Protein AF-A0A1S8WMD1-F1 (afdb_monomer)

Structure (mmCIF, N/CA/C/O backbone):
data_AF-A0A1S8WMD1-F1
#
_entry.id   AF-A0A1S8WMD1-F1
#
loop_
_atom_site.group_PDB
_atom_site.id
_atom_site.type_symbol
_atom_site.label_atom_id
_atom_site.label_alt_id
_atom_site.label_comp_id
_atom_site.label_asym_id
_atom_site.label_entity_id
_atom_site.label_seq_id
_atom_site.pdbx_PDB_ins_code
_atom_site.Cartn_x
_atom_site.Cartn_y
_atom_site.Cartn_z
_atom_site.occupancy
_atom_site.B_iso_or_equiv
_atom_site.auth_seq_id
_atom_site.auth_comp_id
_atom_site.auth_asym_id
_atom_site.auth_atom_id
_atom_site.pdbx_PDB_model_num
ATOM 1 N N . MET A 1 1 ? -0.285 1.158 1.803 1.00 90.12 1 MET A N 1
ATOM 2 C CA . MET A 1 1 ? -1.428 0.876 0.906 1.00 90.12 1 MET A CA 1
ATOM 3 C C . MET A 1 1 ? -1.934 2.158 0.279 1.00 90.12 1 MET A C 1
ATOM 5 O O . MET A 1 1 ? -1.818 2.259 -0.925 1.00 90.12 1 MET A O 1
ATOM 9 N N . GLU A 1 2 ? -2.412 3.124 1.069 1.00 91.50 2 GLU A N 1
ATOM 10 C CA . GLU A 1 2 ? -2.878 4.431 0.571 1.00 91.50 2 GLU A CA 1
ATOM 11 C C . GLU A 1 2 ? -1.883 5.091 -0.386 1.00 91.50 2 GLU A C 1
ATOM 13 O O . GLU A 1 2 ? -2.229 5.336 -1.532 1.00 91.50 2 GLU A O 1
ATOM 18 N N . LEU A 1 3 ? -0.620 5.226 0.029 1.00 88.50 3 LEU A N 1
ATOM 19 C CA . LEU A 1 3 ? 0.450 5.760 -0.825 1.00 88.50 3 LEU A CA 1
ATOM 20 C C . LEU A 1 3 ? 0.627 4.996 -2.146 1.00 88.50 3 LEU A C 1
ATOM 22 O O . LEU A 1 3 ? 0.936 5.592 -3.163 1.00 88.50 3 LEU A O 1
ATOM 26 N N . ALA A 1 4 ? 0.420 3.679 -2.145 1.00 88.88 4 ALA A N 1
ATOM 27 C CA . ALA A 1 4 ? 0.611 2.860 -3.340 1.00 88.88 4 ALA A CA 1
ATOM 28 C C . ALA A 1 4 ? -0.549 2.973 -4.340 1.00 88.88 4 ALA A C 1
ATOM 30 O O . ALA A 1 4 ? -0.373 2.631 -5.501 1.00 88.88 4 ALA A O 1
ATOM 31 N N . ILE A 1 5 ? -1.732 3.404 -3.891 1.00 90.81 5 ILE A N 1
ATOM 32 C CA . ILE A 1 5 ? -2.915 3.577 -4.748 1.00 90.81 5 ILE A CA 1
ATOM 33 C C . ILE A 1 5 ? -3.303 5.052 -4.932 1.00 90.81 5 ILE A C 1
ATOM 35 O O . ILE A 1 5 ? -4.229 5.343 -5.682 1.00 90.81 5 ILE A O 1
ATOM 39 N N . GLY A 1 6 ? -2.632 5.967 -4.225 1.00 87.69 6 GLY A N 1
ATOM 40 C CA . GLY A 1 6 ? -2.903 7.406 -4.218 1.00 87.69 6 GLY A CA 1
ATOM 41 C C . GLY A 1 6 ? -4.243 7.810 -3.594 1.00 87.69 6 GLY A C 1
ATOM 42 O O . GLY A 1 6 ? -4.705 8.922 -3.811 1.00 87.69 6 GLY A O 1
ATOM 43 N N . ARG A 1 7 ? -4.894 6.917 -2.837 1.00 87.88 7 ARG A N 1
ATOM 44 C CA . ARG A 1 7 ? -6.240 7.130 -2.282 1.00 87.88 7 ARG A CA 1
ATOM 45 C C . ARG A 1 7 ? -6.427 6.385 -0.964 1.00 87.88 7 ARG A C 1
ATOM 47 O O . ARG A 1 7 ? -5.977 5.246 -0.816 1.00 87.88 7 ARG A O 1
ATOM 54 N N . TYR A 1 8 ? -7.146 6.986 -0.017 1.00 90.50 8 TYR A N 1
ATOM 55 C CA . TYR A 1 8 ? -7.530 6.306 1.221 1.00 90.50 8 TYR A CA 1
ATOM 56 C C . TYR A 1 8 ? -8.408 5.066 0.914 1.00 90.50 8 TYR A C 1
ATOM 58 O O . TYR A 1 8 ? -9.422 5.193 0.224 1.00 90.50 8 TYR A O 1
ATOM 66 N N . PRO A 1 9 ? -8.051 3.853 1.390 1.00 91.31 9 PRO A N 1
ATOM 67 C CA . PRO A 1 9 ? -8.639 2.594 0.914 1.00 91.31 9 PRO A CA 1
ATOM 68 C C . PRO A 1 9 ? -9.989 2.225 1.556 1.00 91.31 9 PRO A C 1
ATOM 70 O O . PRO A 1 9 ? -10.457 1.097 1.370 1.00 91.31 9 PRO A O 1
ATOM 73 N N . ILE A 1 10 ? -10.584 3.117 2.359 1.00 91.50 10 ILE A N 1
ATOM 74 C CA . ILE A 1 10 ? -11.886 2.905 3.004 1.00 91.50 10 ILE A CA 1
ATOM 75 C C . ILE A 1 10 ? -12.826 4.063 2.628 1.00 91.50 10 ILE A C 1
ATOM 77 O O . ILE A 1 10 ? -12.494 5.214 2.897 1.00 91.50 10 ILE A O 1
ATOM 81 N N . PRO A 1 11 ? -14.014 3.794 2.059 1.00 87.62 11 PRO A N 1
ATOM 82 C CA . PRO A 1 11 ? -14.555 2.477 1.713 1.00 87.62 11 PRO A CA 1
ATOM 83 C C . PRO A 1 11 ? -13.714 1.743 0.658 1.00 87.62 11 PRO A C 1
ATOM 85 O O . PRO A 1 11 ? -12.908 2.350 -0.040 1.00 87.62 11 PRO A O 1
ATOM 88 N N . THR A 1 12 ? -13.887 0.422 0.573 1.00 86.69 12 THR A N 1
ATOM 89 C CA . THR A 1 12 ? -13.154 -0.424 -0.379 1.00 86.69 12 THR A CA 1
ATOM 90 C C . THR A 1 12 ? -13.309 0.101 -1.804 1.00 86.69 12 THR A C 1
ATOM 92 O O . THR A 1 12 ? -14.434 0.320 -2.250 1.00 86.69 12 THR A O 1
ATOM 95 N N . VAL A 1 13 ? -12.187 0.258 -2.501 1.00 88.69 13 VAL A N 1
ATOM 96 C CA . VAL A 1 13 ? -12.127 0.699 -3.901 1.00 88.69 13 VAL A CA 1
ATOM 97 C C . VAL A 1 13 ? -12.744 -0.359 -4.823 1.00 88.69 13 VAL A C 1
ATOM 99 O O . VAL A 1 13 ? -12.522 -1.557 -4.619 1.00 88.69 13 VAL A O 1
ATOM 102 N N . ASP A 1 14 ? -13.510 0.072 -5.830 1.00 88.19 14 ASP A N 1
ATOM 103 C CA . ASP A 1 14 ? -14.106 -0.823 -6.825 1.00 88.19 14 ASP A CA 1
ATOM 104 C C . ASP A 1 14 ? -13.021 -1.392 -7.758 1.00 88.19 14 ASP A C 1
ATOM 106 O O . ASP A 1 14 ? -12.070 -0.713 -8.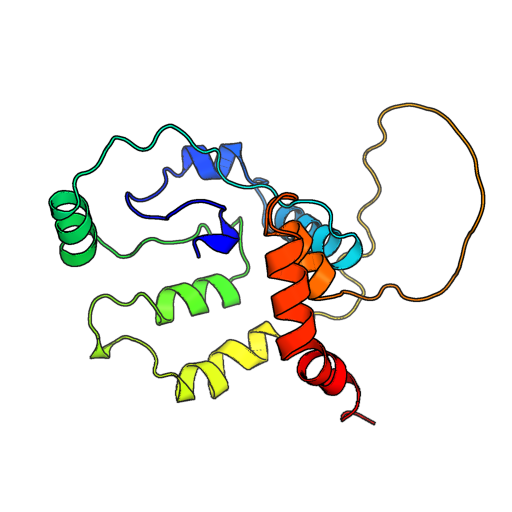146 1.00 88.19 14 ASP A O 1
ATOM 110 N N . ALA A 1 15 ? -13.178 -2.650 -8.166 1.00 88.94 15 ALA A N 1
ATOM 111 C CA . ALA A 1 15 ? -12.326 -3.272 -9.170 1.00 88.94 15 ALA A CA 1
ATOM 112 C C . ALA A 1 15 ? -12.312 -2.479 -10.489 1.00 88.94 15 ALA A C 1
ATOM 114 O O . ALA A 1 15 ? -11.285 -2.452 -11.163 1.00 88.94 15 ALA A O 1
ATOM 115 N N . VAL A 1 16 ? -13.423 -1.820 -10.842 1.00 90.62 16 VAL A N 1
ATOM 116 C CA . VAL A 1 16 ? -13.516 -0.978 -12.047 1.00 90.62 16 VAL A CA 1
ATOM 117 C C . VAL A 1 16 ? -12.529 0.190 -12.004 1.00 90.62 16 VAL A C 1
ATOM 119 O O . VAL A 1 16 ? -11.927 0.505 -13.031 1.00 90.62 16 VAL A O 1
ATOM 122 N N . ASP A 1 17 ? -12.327 0.799 -10.834 1.00 90.94 17 ASP A N 1
ATOM 123 C CA . ASP A 1 17 ? -11.404 1.926 -10.687 1.00 90.94 17 ASP A CA 1
ATOM 124 C C . ASP A 1 17 ? -9.954 1.461 -10.869 1.00 90.94 17 ASP A C 1
ATOM 126 O O . ASP A 1 17 ? -9.191 2.087 -11.601 1.00 90.94 17 ASP A O 1
ATOM 130 N N . PHE A 1 18 ? -9.594 0.293 -10.322 1.00 92.25 18 PHE A N 1
ATOM 131 C CA . PHE A 1 18 ? -8.273 -0.294 -10.567 1.00 92.25 18 PHE A CA 1
ATOM 132 C C . PHE A 1 18 ? -8.026 -0.597 -12.049 1.00 92.25 18 PHE A C 1
ATOM 134 O O . PHE A 1 18 ? -6.950 -0.297 -12.552 1.00 92.25 18 PHE A O 1
ATOM 141 N N . VAL A 1 19 ? -9.019 -1.143 -12.760 1.00 92.44 19 VAL A N 1
ATOM 142 C CA . VAL A 1 19 ? -8.902 -1.449 -14.198 1.00 92.44 19 VAL A CA 1
ATOM 143 C C . VAL A 1 19 ? -8.776 -0.180 -15.046 1.00 92.44 19 VAL A C 1
ATOM 145 O O . VAL A 1 19 ? -8.154 -0.212 -16.104 1.00 92.44 19 VAL A O 1
ATOM 148 N N . ARG A 1 20 ? -9.379 0.936 -14.618 1.00 91.75 20 ARG A N 1
ATOM 149 C CA . ARG A 1 20 ? -9.278 2.219 -15.326 1.00 91.75 20 ARG A CA 1
ATOM 150 C C . ARG A 1 20 ? -7.929 2.901 -15.099 1.00 91.75 20 ARG A C 1
ATOM 152 O O . ARG A 1 20 ? -7.439 3.556 -16.014 1.00 91.75 20 ARG A O 1
ATOM 159 N N . THR A 1 21 ? -7.377 2.778 -13.896 1.00 91.25 21 THR A N 1
ATOM 160 C CA . THR A 1 21 ? -6.158 3.486 -13.494 1.00 91.25 21 THR A CA 1
ATOM 161 C C . THR A 1 21 ? -4.887 2.717 -13.826 1.00 91.25 21 THR A C 1
ATOM 163 O O . THR A 1 21 ? -3.949 3.328 -14.316 1.00 91.25 21 THR A O 1
ATOM 166 N N . PHE A 1 22 ? -4.839 1.411 -13.562 1.00 92.88 22 PHE A N 1
ATOM 167 C CA . PHE A 1 22 ? -3.623 0.606 -13.689 1.00 92.88 22 PHE A CA 1
ATOM 168 C C . PHE A 1 22 ? -3.617 -0.213 -14.979 1.00 92.88 22 PHE A C 1
ATOM 170 O O . PHE A 1 22 ? -4.664 -0.540 -15.543 1.00 92.88 22 PHE A O 1
ATOM 177 N N . ALA A 1 23 ? -2.425 -0.615 -15.421 1.00 93.38 23 ALA A N 1
ATOM 178 C CA . ALA A 1 23 ? -2.295 -1.540 -16.538 1.00 93.38 23 ALA A CA 1
ATOM 179 C C . ALA A 1 23 ? -2.933 -2.907 -16.194 1.00 93.38 23 ALA A C 1
ATOM 181 O O . ALA A 1 23 ? -2.941 -3.309 -15.026 1.00 93.38 23 ALA A O 1
ATOM 182 N N . PRO A 1 24 ? -3.450 -3.656 -17.187 1.00 91.75 24 PRO A N 1
ATOM 183 C CA . PRO A 1 24 ? -4.137 -4.929 -16.952 1.00 91.75 24 PRO A CA 1
ATOM 184 C C . PRO A 1 24 ? -3.197 -6.074 -16.538 1.00 91.75 24 PRO A C 1
ATOM 186 O O . PRO A 1 24 ? -3.669 -7.153 -16.178 1.00 91.75 24 PRO A O 1
ATOM 189 N N . ASP A 1 25 ? -1.882 -5.869 -16.608 1.00 94.38 25 ASP A N 1
ATOM 190 C CA . ASP A 1 25 ? -0.863 -6.865 -16.309 1.00 94.38 25 ASP A CA 1
ATOM 191 C C . ASP A 1 25 ? 0.204 -6.328 -15.344 1.00 94.38 25 ASP A C 1
ATOM 193 O O . ASP A 1 25 ? 0.496 -5.132 -15.289 1.00 94.38 25 ASP A O 1
ATOM 197 N N . LEU A 1 26 ? 0.791 -7.246 -14.574 1.00 92.31 26 LEU A N 1
ATOM 198 C CA . LEU A 1 26 ? 1.760 -6.912 -13.533 1.00 92.31 26 LEU A CA 1
ATOM 199 C C . LEU A 1 26 ? 3.053 -6.321 -14.099 1.00 92.31 26 LEU A C 1
ATOM 201 O O . LEU A 1 26 ? 3.612 -5.416 -13.490 1.00 92.31 26 LEU A O 1
ATOM 205 N N . GLU A 1 27 ? 3.511 -6.810 -15.250 1.00 92.94 27 GLU A N 1
ATOM 206 C CA . GLU A 1 27 ? 4.790 -6.413 -15.843 1.00 92.94 27 GLU A CA 1
ATOM 207 C C . GLU A 1 27 ? 4.779 -4.926 -16.208 1.00 92.94 27 GLU A C 1
ATOM 209 O O . GLU A 1 27 ? 5.656 -4.171 -15.788 1.00 92.94 27 GLU A O 1
ATOM 214 N N . SER A 1 28 ? 3.730 -4.483 -16.902 1.00 92.88 28 SER A N 1
ATOM 215 C CA . SER A 1 28 ? 3.526 -3.080 -17.263 1.00 92.88 28 SER A CA 1
ATOM 216 C C . SER A 1 28 ? 3.494 -2.168 -16.032 1.00 92.88 28 SER A C 1
ATOM 218 O O . SER A 1 28 ? 4.154 -1.130 -16.020 1.00 92.88 28 SER A O 1
ATOM 220 N N . ASN A 1 29 ? 2.790 -2.569 -14.966 1.00 92.56 29 ASN A N 1
ATOM 221 C CA . ASN A 1 29 ? 2.749 -1.792 -13.724 1.00 92.56 29 ASN A CA 1
ATOM 222 C C . ASN A 1 29 ? 4.135 -1.723 -13.051 1.00 92.56 29 ASN A C 1
ATOM 224 O O . ASN A 1 29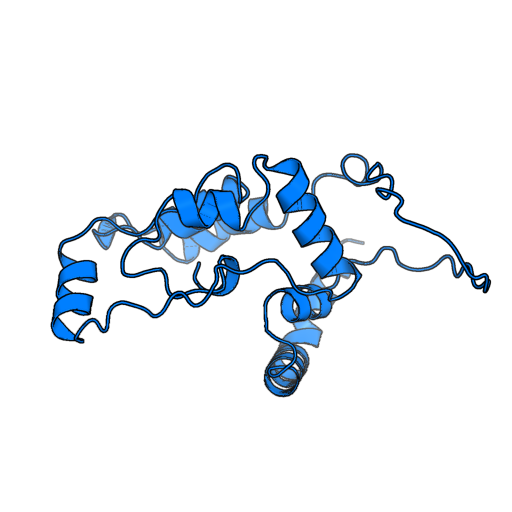 ? 4.546 -0.656 -12.597 1.00 92.56 29 ASN A O 1
ATOM 228 N N . MET A 1 30 ? 4.900 -2.822 -13.022 1.00 90.69 30 MET A N 1
ATOM 229 C CA . MET A 1 30 ? 6.251 -2.828 -12.437 1.00 90.69 30 MET A CA 1
ATOM 230 C C . MET A 1 30 ? 7.242 -1.966 -13.233 1.00 90.69 30 MET A C 1
ATOM 232 O O . MET A 1 30 ? 8.095 -1.308 -12.633 1.00 90.69 30 MET A O 1
ATOM 236 N N . ILE A 1 31 ? 7.102 -1.898 -14.562 1.00 91.25 31 ILE A N 1
ATOM 237 C CA . ILE A 1 31 ? 7.899 -1.000 -15.412 1.00 91.25 31 ILE A CA 1
ATOM 238 C C . ILE A 1 31 ? 7.672 0.468 -15.031 1.00 91.25 31 ILE A C 1
ATOM 240 O O . ILE A 1 31 ? 8.635 1.235 -14.989 1.00 91.25 31 ILE A O 1
ATOM 244 N N . GLU A 1 32 ? 6.436 0.867 -14.723 1.00 90.38 32 GLU A N 1
ATOM 245 C CA . GLU A 1 32 ? 6.136 2.236 -14.282 1.00 90.38 32 GLU A CA 1
ATOM 246 C C . GLU A 1 32 ? 6.769 2.542 -12.916 1.00 90.38 32 GLU A C 1
ATOM 248 O O . GLU A 1 32 ? 7.425 3.573 -12.766 1.00 90.38 32 GLU A O 1
ATOM 253 N N . HIS A 1 33 ? 6.705 1.616 -11.951 1.00 89.38 33 HIS A N 1
ATOM 254 C CA . HIS A 1 33 ? 7.424 1.754 -10.674 1.00 89.38 33 HIS A CA 1
ATOM 255 C C . HIS A 1 33 ? 8.938 1.904 -10.869 1.00 89.38 33 HIS A C 1
ATOM 257 O O . HIS A 1 33 ? 9.576 2.741 -10.224 1.00 89.38 33 HIS A O 1
ATOM 263 N N . TRP A 1 34 ? 9.521 1.136 -11.791 1.00 88.50 34 TRP A N 1
ATOM 264 C CA . TRP A 1 34 ? 10.938 1.249 -12.122 1.00 88.50 34 TRP A CA 1
ATOM 265 C C . TRP A 1 34 ? 11.275 2.581 -12.796 1.00 88.50 34 TRP A C 1
ATOM 267 O O . TRP A 1 34 ? 12.300 3.193 -12.483 1.00 88.50 34 TRP A O 1
ATOM 277 N N . ARG A 1 35 ? 10.405 3.069 -13.689 1.00 89.56 35 ARG A N 1
ATOM 278 C CA . ARG A 1 35 ? 10.548 4.387 -14.314 1.00 89.56 35 ARG A CA 1
ATOM 279 C C . ARG A 1 35 ? 10.512 5.486 -13.260 1.00 89.56 35 ARG A C 1
ATOM 281 O O . ARG A 1 35 ? 11.421 6.313 -13.254 1.00 89.56 35 ARG A O 1
ATOM 288 N N . ALA A 1 36 ? 9.543 5.465 -12.349 1.00 89.50 36 ALA A N 1
ATOM 289 C CA . ALA A 1 36 ? 9.441 6.427 -11.255 1.00 89.50 36 ALA A CA 1
ATOM 290 C C . ALA A 1 36 ? 10.706 6.431 -10.387 1.00 89.50 36 ALA A C 1
ATOM 292 O O . ALA A 1 36 ? 11.283 7.481 -10.123 1.00 89.50 36 ALA A O 1
ATOM 293 N N . ALA A 1 37 ? 11.230 5.255 -10.036 1.00 88.69 37 ALA A N 1
ATOM 294 C CA . ALA A 1 37 ? 12.452 5.157 -9.240 1.00 88.69 37 ALA A CA 1
ATOM 295 C C . ALA A 1 37 ? 13.718 5.654 -9.966 1.00 88.69 37 ALA A C 1
ATOM 297 O O . ALA A 1 37 ? 14.697 6.041 -9.328 1.00 88.69 37 ALA A O 1
ATOM 298 N N . LYS A 1 38 ? 13.715 5.659 -11.302 1.00 88.06 38 LYS A N 1
ATOM 299 C CA . LYS A 1 38 ? 14.818 6.180 -12.121 1.00 88.06 38 LYS A CA 1
ATOM 300 C C . LYS A 1 38 ? 14.707 7.662 -12.440 1.00 88.06 38 LYS A C 1
ATOM 302 O O . LYS A 1 38 ? 15.724 8.335 -12.542 1.00 88.06 38 LYS A O 1
ATOM 307 N N . THR A 1 39 ? 13.493 8.149 -12.657 1.00 87.81 39 THR A N 1
ATOM 308 C CA . THR A 1 39 ? 13.246 9.465 -13.269 1.00 87.81 39 THR A CA 1
ATOM 309 C C . THR A 1 39 ? 12.584 10.450 -12.317 1.00 87.81 39 THR A C 1
ATOM 311 O O . THR A 1 39 ? 12.748 11.652 -12.481 1.00 87.81 39 THR A O 1
ATOM 314 N N . GLY A 1 40 ? 11.873 9.962 -11.301 1.00 87.06 40 GLY A N 1
ATOM 315 C CA . GLY A 1 40 ? 11.010 10.782 -10.460 1.00 87.06 40 GLY A CA 1
ATOM 316 C C . GLY A 1 40 ? 9.670 11.138 -11.098 1.00 87.06 40 GLY A C 1
ATOM 317 O O . GLY A 1 40 ? 8.944 11.946 -10.527 1.00 87.06 40 GLY A O 1
ATOM 318 N N . GLU A 1 41 ? 9.344 10.565 -12.262 1.00 88.06 41 GLU A N 1
ATOM 319 C CA . GLU A 1 41 ? 8.046 10.758 -12.913 1.00 88.06 41 GLU A CA 1
ATOM 320 C C . GLU A 1 41 ? 6.898 10.234 -12.029 1.00 88.06 41 GLU A C 1
ATOM 322 O O . GLU A 1 41 ? 7.051 9.185 -11.388 1.00 88.06 41 GLU A O 1
ATOM 327 N N . PRO A 1 42 ? 5.753 10.942 -11.994 1.00 87.56 42 PRO A N 1
ATOM 328 C CA . PRO A 1 42 ? 4.612 10.581 -11.168 1.00 87.56 42 PRO A CA 1
ATOM 329 C C . PRO A 1 42 ? 4.028 9.228 -11.578 1.00 87.56 42 PRO A C 1
ATOM 331 O O . PRO A 1 42 ? 3.830 8.936 -12.758 1.00 87.56 42 PRO A O 1
ATOM 334 N N . LEU A 1 43 ? 3.711 8.411 -10.578 1.00 88.88 43 LEU A N 1
ATOM 335 C CA . LEU A 1 43 ? 2.984 7.165 -10.745 1.00 88.88 43 LEU A CA 1
ATOM 336 C C . LEU A 1 43 ? 1.494 7.434 -10.903 1.00 88.88 43 LEU A C 1
ATOM 338 O O . LEU A 1 43 ? 0.943 8.410 -10.391 1.00 88.88 43 LEU A O 1
ATOM 342 N N . GLN A 1 44 ? 0.830 6.518 -11.603 1.00 86.00 44 GLN A N 1
ATOM 343 C CA . GLN A 1 44 ? -0.619 6.539 -11.699 1.00 86.00 44 GLN A CA 1
ATOM 344 C C . GLN A 1 44 ? -1.236 6.329 -10.313 1.00 86.00 44 GLN A C 1
ATOM 346 O O . GLN A 1 44 ? -0.862 5.420 -9.571 1.00 86.00 44 GLN A O 1
ATOM 351 N N . ALA A 1 45 ? -2.205 7.176 -9.992 1.00 87.56 45 ALA A N 1
ATOM 352 C CA . ALA A 1 45 ? -2.984 7.139 -8.767 1.00 87.56 45 ALA A CA 1
ATOM 353 C C . ALA A 1 45 ? -4.465 6.998 -9.119 1.00 87.56 45 ALA A C 1
ATOM 355 O O . ALA A 1 45 ? -4.903 7.417 -10.193 1.00 87.56 45 ALA A O 1
ATOM 356 N N . LEU A 1 46 ? -5.240 6.393 -8.220 1.00 87.94 46 LEU A N 1
ATOM 357 C CA . LEU A 1 46 ? -6.692 6.384 -8.355 1.00 87.94 46 LEU A CA 1
ATOM 358 C C . LEU A 1 46 ? -7.198 7.822 -8.299 1.00 87.94 46 LEU A C 1
ATOM 360 O O . LEU A 1 46 ? -6.804 8.578 -7.412 1.00 87.94 46 LEU A O 1
ATOM 364 N N . ASP A 1 47 ? -8.110 8.168 -9.205 1.00 81.31 47 ASP A N 1
ATOM 365 C CA . ASP A 1 47 ? -8.735 9.483 -9.186 1.00 81.31 47 ASP A CA 1
ATOM 366 C C . ASP A 1 47 ? -9.384 9.742 -7.820 1.00 81.31 47 ASP A C 1
ATOM 368 O O . ASP A 1 47 ? -9.984 8.854 -7.192 1.00 81.31 47 ASP A O 1
ATOM 372 N N . GLU A 1 48 ? -9.346 11.000 -7.390 1.00 67.94 48 GLU A N 1
ATOM 373 C CA . GLU A 1 48 ? -10.189 11.505 -6.314 1.00 67.94 48 GLU A CA 1
ATOM 374 C C . GLU A 1 48 ? -11.646 11.578 -6.804 1.00 67.94 48 GLU A C 1
ATOM 376 O O . GLU A 1 48 ? -12.254 12.643 -6.889 1.00 67.94 48 GLU A O 1
ATOM 381 N N . THR A 1 49 ? -12.257 10.440 -7.159 1.00 64.25 49 THR A N 1
ATOM 382 C CA . THR A 1 49 ? -13.718 10.377 -7.256 1.00 64.25 49 THR A CA 1
ATOM 383 C C . THR A 1 49 ? -14.263 10.877 -5.927 1.00 64.25 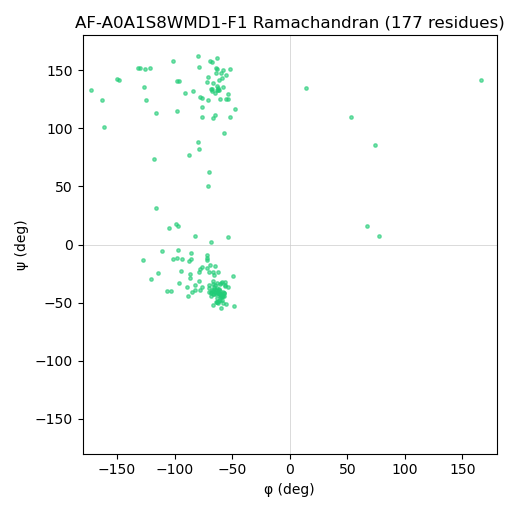49 THR A C 1
ATOM 385 O O . THR A 1 49 ? -13.841 10.330 -4.895 1.00 64.25 49 THR A O 1
ATOM 388 N N . PRO A 1 50 ? -15.151 11.894 -5.932 1.00 56.41 50 PRO A N 1
ATOM 389 C CA . PRO A 1 50 ? -15.611 12.546 -4.720 1.00 56.41 50 PRO A CA 1
ATOM 390 C C . PRO A 1 50 ? -16.100 11.455 -3.791 1.00 56.41 50 PRO A C 1
ATOM 392 O O . PRO A 1 50 ? -17.062 10.743 -4.093 1.00 56.41 50 PRO A O 1
ATOM 395 N N . CYS A 1 51 ? -15.334 11.247 -2.721 1.00 56.94 51 CYS A N 1
ATOM 396 C CA . CYS A 1 51 ? -15.630 10.213 -1.756 1.00 56.94 51 CYS A CA 1
ATOM 397 C C . CYS A 1 51 ? -17.062 10.492 -1.309 1.00 56.94 51 CYS A C 1
ATOM 399 O O . CYS A 1 51 ? -17.364 11.629 -0.935 1.00 56.94 51 CYS A O 1
A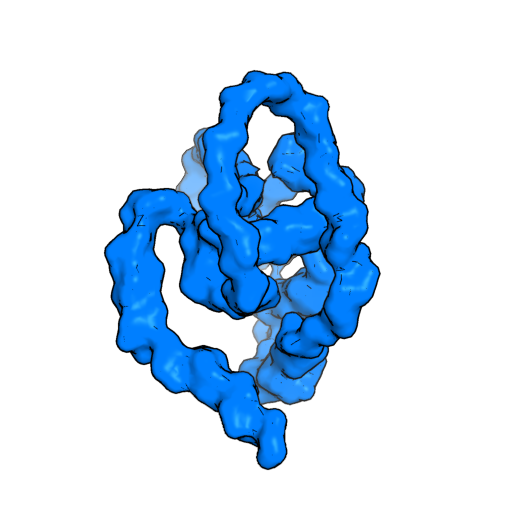TOM 401 N N . GLN A 1 52 ? -17.963 9.509 -1.418 1.00 61.75 52 GLN A N 1
ATOM 402 C CA . GLN A 1 52 ? -19.264 9.631 -0.767 1.00 61.75 52 GLN A CA 1
ATOM 403 C C . GLN A 1 52 ? -18.969 10.083 0.658 1.00 61.75 52 GLN A C 1
ATOM 405 O O . GLN A 1 52 ? -18.223 9.393 1.351 1.00 61.75 52 GLN A O 1
ATOM 410 N N . HIS A 1 53 ? -19.436 11.279 1.028 1.00 72.44 53 HIS A N 1
ATOM 411 C CA . HIS A 1 53 ? -19.120 11.892 2.312 1.00 72.44 53 HIS A CA 1
ATOM 412 C C . HIS A 1 53 ? -19.564 10.933 3.417 1.00 72.44 53 HIS A C 1
ATOM 414 O O . HIS A 1 53 ? -20.740 10.874 3.763 1.00 72.44 53 HIS A O 1
ATOM 420 N N . MET A 1 54 ? -18.619 10.138 3.910 1.00 85.50 54 MET A N 1
ATOM 421 C CA . MET A 1 54 ? -18.832 9.143 4.942 1.00 85.50 54 MET A CA 1
ATOM 422 C C . MET A 1 54 ? -18.567 9.821 6.276 1.00 85.50 54 MET A C 1
ATOM 424 O O . MET A 1 54 ? -17.547 10.487 6.464 1.00 85.50 54 MET A O 1
ATOM 428 N N . SER A 1 55 ? -19.493 9.673 7.211 1.00 92.31 55 SER A N 1
ATOM 429 C CA . SER A 1 55 ? -19.284 10.139 8.574 1.00 92.31 55 SER A CA 1
ATOM 430 C C . SER A 1 55 ? -18.193 9.318 9.274 1.00 92.31 55 SER A C 1
ATOM 432 O O . SER A 1 55 ? -17.942 8.158 8.950 1.00 92.31 55 SER A O 1
ATOM 434 N N . VAL A 1 56 ? -17.570 9.893 10.305 1.00 93.06 56 VAL A N 1
ATOM 435 C CA . VAL A 1 56 ? -16.567 9.191 11.131 1.00 93.06 56 VAL A CA 1
ATOM 436 C C . VAL A 1 56 ? -17.116 7.893 11.742 1.00 93.06 56 VAL A C 1
ATOM 438 O O . VAL A 1 56 ? -16.393 6.905 11.838 1.00 93.06 56 VAL A O 1
ATOM 441 N N . PHE A 1 57 ? -18.396 7.860 12.123 1.00 95.25 57 PHE A N 1
ATOM 442 C CA . PHE A 1 57 ? -19.008 6.651 12.679 1.00 95.25 57 PHE A CA 1
ATOM 443 C C . PHE A 1 57 ? -19.182 5.555 11.628 1.00 95.25 57 PHE A C 1
ATOM 445 O O . PHE A 1 57 ? -18.897 4.396 11.914 1.00 95.25 57 PHE A O 1
ATOM 452 N N . GLU A 1 58 ? -19.588 5.908 10.407 1.00 93.44 58 GLU A N 1
ATOM 453 C CA . GLU A 1 58 ? -19.654 4.957 9.292 1.00 93.44 58 GLU A CA 1
ATOM 454 C C . GLU A 1 58 ? -18.264 4.437 8.911 1.00 93.44 58 GLU A C 1
ATOM 456 O O . GLU A 1 58 ? -18.121 3.259 8.583 1.00 93.44 58 GLU A O 1
ATOM 461 N N . LEU A 1 59 ? -17.229 5.279 9.013 1.00 92.81 59 LEU A N 1
ATOM 462 C CA . LEU A 1 59 ? -15.842 4.864 8.818 1.00 92.81 59 LEU A CA 1
ATOM 463 C C . LEU A 1 59 ? -15.415 3.834 9.869 1.00 92.81 59 LEU A C 1
ATOM 465 O O . LEU A 1 59 ? -14.893 2.775 9.518 1.00 92.81 59 LEU A O 1
ATOM 469 N N . PHE A 1 60 ? -15.661 4.105 11.152 1.00 95.00 60 PHE A N 1
ATOM 470 C CA . PHE A 1 60 ? -15.349 3.151 12.216 1.00 95.00 60 PHE A CA 1
ATOM 471 C C . PHE A 1 60 ? -16.139 1.853 12.071 1.00 95.00 60 PHE A C 1
ATOM 473 O O . PHE A 1 60 ? -15.553 0.780 12.198 1.00 95.00 60 PHE A O 1
ATOM 480 N N . ALA A 1 61 ? -17.425 1.933 11.724 1.00 94.44 61 ALA A N 1
ATOM 481 C CA . ALA A 1 61 ? -18.222 0.754 11.408 1.00 94.44 61 ALA A CA 1
ATOM 482 C C . ALA A 1 61 ? -17.602 -0.029 10.242 1.00 94.44 61 ALA A C 1
ATOM 484 O O . ALA A 1 61 ? -17.425 -1.237 10.344 1.00 94.44 61 ALA A O 1
ATOM 485 N N . CYS A 1 62 ? -17.153 0.636 9.171 1.00 92.88 62 CYS A N 1
ATOM 486 C CA . CYS A 1 62 ? -16.447 -0.036 8.080 1.00 92.88 62 CYS A CA 1
ATOM 487 C C . CYS A 1 62 ? -15.176 -0.748 8.562 1.00 92.88 62 CYS A C 1
ATOM 489 O O . CYS A 1 62 ? -14.987 -1.913 8.230 1.00 92.88 62 CYS A O 1
ATOM 491 N N . ILE A 1 63 ? -14.330 -0.091 9.358 1.00 94.12 63 ILE A N 1
ATOM 492 C CA . ILE A 1 63 ? -13.085 -0.682 9.876 1.00 94.12 63 ILE A CA 1
ATOM 493 C C . ILE A 1 63 ? -13.369 -1.906 10.761 1.00 94.12 63 ILE A C 1
ATOM 495 O O . ILE A 1 63 ? -12.669 -2.914 10.671 1.00 94.12 63 ILE A O 1
ATOM 499 N N . VAL A 1 64 ? -14.389 -1.824 11.618 1.00 94.75 64 VAL A N 1
ATOM 500 C CA . VAL A 1 64 ? -14.709 -2.870 12.599 1.00 94.75 64 VAL A CA 1
ATOM 501 C C . VAL A 1 64 ? -15.519 -4.006 11.985 1.00 94.75 64 VAL A C 1
ATOM 503 O O . VAL A 1 64 ? -15.337 -5.157 12.368 1.00 94.75 64 VAL A O 1
ATOM 506 N N . GLU A 1 65 ? -16.404 -3.739 11.031 1.00 94.81 65 GLU A N 1
ATOM 507 C CA . GLU A 1 65 ? -17.388 -4.714 10.550 1.00 94.81 65 GLU A CA 1
ATOM 508 C C . GLU A 1 65 ? -16.999 -5.323 9.203 1.00 94.81 65 GLU A C 1
ATOM 510 O O . GLU A 1 65 ? -17.117 -6.538 9.026 1.00 94.81 65 GLU A O 1
ATOM 515 N N . LYS A 1 66 ? -16.465 -4.529 8.269 1.00 93.62 66 LYS A N 1
ATOM 516 C CA . LYS A 1 66 ? -16.124 -5.000 6.918 1.00 93.62 66 LYS A CA 1
ATOM 517 C C . LYS A 1 66 ? -14.790 -5.764 6.907 1.00 93.62 66 LYS A C 1
ATOM 519 O O . LYS A 1 66 ? -14.020 -5.701 7.873 1.00 93.62 66 LYS A O 1
ATOM 524 N N . PRO A 1 67 ? -14.515 -6.562 5.858 1.00 93.25 67 PRO A N 1
ATOM 525 C CA . PRO A 1 67 ? -13.189 -7.139 5.663 1.00 93.25 67 PRO A CA 1
ATOM 526 C C . PRO A 1 67 ? -12.140 -6.049 5.413 1.00 93.25 67 PRO A C 1
ATOM 528 O O . PRO A 1 67 ? -12.443 -4.996 4.852 1.00 93.25 67 PRO A O 1
ATOM 531 N N . ALA A 1 68 ? -10.893 -6.338 5.788 1.00 93.50 68 ALA A N 1
ATOM 532 C CA . ALA A 1 68 ? -9.763 -5.467 5.493 1.00 93.50 68 ALA A CA 1
ATOM 533 C C . ALA A 1 68 ? -9.603 -5.255 3.973 1.00 93.50 68 ALA A C 1
ATOM 535 O O . ALA A 1 68 ? -9.819 -6.198 3.198 1.00 93.50 68 ALA A O 1
ATOM 536 N N . PRO A 1 69 ? -9.213 -4.045 3.535 1.00 93.00 69 PRO A N 1
ATOM 537 C CA . PRO A 1 69 ? -9.041 -3.748 2.122 1.00 93.00 69 PRO A CA 1
ATOM 538 C C . PRO A 1 69 ? -7.906 -4.592 1.524 1.00 93.00 69 PRO A C 1
ATOM 540 O O . PRO A 1 69 ? -6.935 -4.942 2.198 1.00 93.00 69 PRO A O 1
ATOM 543 N N . ARG A 1 70 ? -8.043 -4.943 0.242 1.00 92.06 70 ARG A N 1
ATOM 544 C CA . ARG A 1 70 ? -7.098 -5.801 -0.484 1.00 92.06 70 ARG A CA 1
ATOM 545 C C . ARG A 1 70 ? -6.624 -5.122 -1.758 1.00 92.06 70 ARG A C 1
ATOM 547 O O . ARG A 1 70 ? -7.354 -4.337 -2.353 1.00 92.06 70 ARG A O 1
ATOM 554 N N . LEU A 1 71 ? -5.406 -5.461 -2.162 1.00 93.12 71 LEU A N 1
ATOM 555 C CA . LEU A 1 71 ? -4.812 -5.012 -3.414 1.00 93.12 71 LEU A CA 1
ATOM 556 C C . LEU A 1 71 ? -4.975 -6.088 -4.500 1.00 93.12 71 LEU A C 1
ATOM 558 O O . LEU A 1 71 ? -4.831 -7.278 -4.197 1.00 93.12 71 LEU A O 1
ATOM 562 N N . PRO A 1 72 ? -5.264 -5.700 -5.751 1.00 93.00 72 PRO A N 1
ATOM 563 C CA . PRO A 1 72 ? -5.333 -6.634 -6.868 1.00 93.00 72 PRO A CA 1
ATOM 564 C C . PRO A 1 72 ? -3.944 -7.150 -7.277 1.00 93.00 72 PRO A C 1
ATOM 566 O O . PRO A 1 72 ? -2.972 -6.399 -7.349 1.00 93.00 72 PRO A O 1
ATOM 569 N N . ALA A 1 73 ? -3.865 -8.445 -7.600 1.00 93.25 73 ALA A N 1
ATOM 570 C CA . ALA A 1 73 ? -2.609 -9.135 -7.921 1.00 93.25 73 ALA A CA 1
ATOM 571 C C . ALA A 1 73 ? -1.959 -8.718 -9.250 1.00 93.25 73 ALA A C 1
ATOM 573 O O . ALA A 1 73 ? -0.780 -8.984 -9.454 1.00 93.25 73 ALA A O 1
ATOM 574 N N . TYR A 1 74 ? -2.714 -8.083 -10.149 1.00 91.62 74 TYR A N 1
ATOM 575 C CA . TYR A 1 74 ? -2.190 -7.599 -11.426 1.00 91.62 74 TYR A CA 1
ATOM 576 C C . TYR A 1 74 ? -1.567 -6.199 -11.327 1.00 91.62 74 TYR A C 1
ATOM 578 O O . TYR A 1 74 ? -0.884 -5.795 -12.256 1.00 91.62 74 TYR A O 1
ATOM 586 N N . CYS A 1 75 ? -1.766 -5.470 -10.222 1.00 92.12 75 CYS A N 1
ATOM 587 C CA . CYS A 1 75 ? -1.176 -4.139 -10.037 1.00 92.12 75 CYS A CA 1
ATOM 588 C C . CYS A 1 75 ? 0.127 -4.177 -9.232 1.00 92.12 75 CYS A C 1
ATOM 590 O O . CYS A 1 75 ? 1.016 -3.369 -9.470 1.00 92.12 75 CYS A O 1
ATOM 592 N N . PHE A 1 76 ? 0.246 -5.099 -8.270 1.00 92.62 76 PHE A N 1
ATOM 593 C CA . PHE A 1 76 ? 1.331 -5.089 -7.287 1.00 92.62 76 PHE A CA 1
ATOM 594 C C . PHE A 1 76 ? 1.994 -6.453 -7.128 1.00 92.62 76 PHE A C 1
ATOM 596 O O . PHE A 1 76 ? 1.359 -7.497 -7.280 1.00 92.62 76 PHE A O 1
ATOM 603 N N . SER A 1 77 ? 3.275 -6.441 -6.749 1.00 91.81 77 SER A N 1
ATOM 604 C CA . SER A 1 77 ? 4.032 -7.667 -6.508 1.00 91.81 77 SER A CA 1
ATOM 605 C C . SER A 1 77 ? 3.403 -8.514 -5.395 1.00 91.81 77 SER A C 1
ATOM 607 O O . SER A 1 77 ? 2.851 -8.010 -4.411 1.00 91.81 77 SER A O 1
ATOM 609 N N . ARG A 1 78 ? 3.525 -9.841 -5.519 1.00 92.75 78 ARG A N 1
ATOM 610 C CA . ARG A 1 78 ? 2.991 -10.787 -4.527 1.00 92.75 78 ARG A CA 1
ATOM 611 C C . ARG A 1 78 ? 3.542 -10.527 -3.123 1.00 92.75 78 ARG A C 1
ATOM 613 O O . ARG A 1 78 ? 2.777 -10.588 -2.163 1.00 92.75 78 ARG A O 1
ATOM 620 N N . GLY A 1 79 ? 4.838 -10.232 -3.009 1.00 92.44 79 GLY A N 1
ATOM 621 C CA . GLY A 1 79 ? 5.467 -9.913 -1.727 1.00 92.44 79 GLY A CA 1
ATOM 622 C C . GLY A 1 79 ? 4.835 -8.680 -1.081 1.00 92.44 79 GLY A C 1
ATOM 623 O O . GLY A 1 79 ? 4.522 -8.697 0.108 1.00 92.44 79 GLY A O 1
ATOM 624 N N . PHE A 1 80 ? 4.562 -7.634 -1.869 1.00 92.94 80 PHE A N 1
ATOM 625 C CA . PHE A 1 80 ? 3.978 -6.401 -1.343 1.00 92.94 80 PHE A CA 1
ATOM 626 C C . PHE A 1 80 ? 2.533 -6.618 -0.885 1.00 92.94 80 PHE A C 1
ATOM 628 O O . PHE A 1 80 ? 2.141 -6.186 0.199 1.00 92.94 80 PHE A O 1
ATOM 635 N N . ILE A 1 81 ? 1.752 -7.371 -1.662 1.00 95.00 81 ILE A N 1
ATOM 636 C CA . ILE A 1 81 ? 0.390 -7.765 -1.280 1.00 95.00 81 ILE A CA 1
ATOM 637 C C . ILE A 1 81 ? 0.407 -8.580 0.018 1.00 95.00 81 ILE A C 1
ATOM 639 O O . ILE A 1 81 ? -0.417 -8.345 0.902 1.00 95.00 81 ILE A O 1
ATOM 643 N N . GLN A 1 82 ? 1.357 -9.508 0.165 1.00 95.00 82 GLN A N 1
ATOM 644 C CA . GLN A 1 82 ? 1.507 -10.317 1.373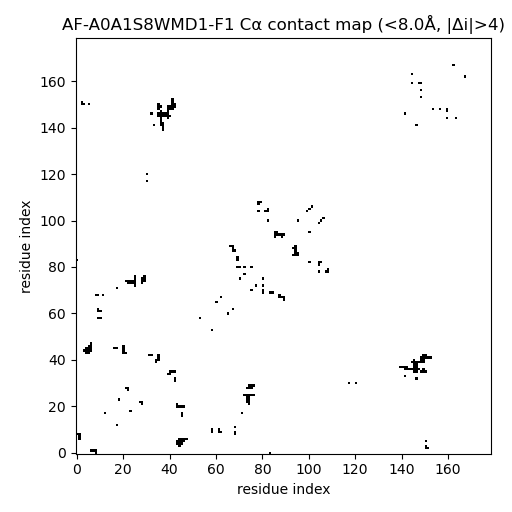 1.00 95.00 82 GLN A CA 1
ATOM 645 C C . GLN A 1 82 ? 1.897 -9.477 2.595 1.00 95.00 82 GLN A C 1
ATOM 647 O O . GLN A 1 82 ? 1.373 -9.728 3.683 1.00 95.00 82 GLN A O 1
ATOM 652 N N . LEU A 1 83 ? 2.762 -8.473 2.429 1.00 95.19 83 LEU A N 1
ATOM 653 C CA . LEU A 1 83 ? 3.103 -7.520 3.485 1.00 95.19 83 LEU A CA 1
ATOM 654 C C . LEU A 1 83 ? 1.854 -6.776 3.969 1.00 95.19 83 LEU A C 1
ATOM 656 O O . LEU A 1 83 ? 1.526 -6.825 5.153 1.00 95.19 83 LEU A O 1
ATOM 660 N N . ILE A 1 84 ? 1.113 -6.150 3.049 1.00 95.56 84 ILE A N 1
ATOM 661 C CA . ILE A 1 84 ? -0.111 -5.410 3.385 1.00 95.56 84 ILE A CA 1
ATOM 662 C C . ILE A 1 84 ? -1.139 -6.328 4.053 1.00 95.56 84 ILE A C 1
ATOM 664 O O . ILE A 1 84 ? -1.712 -5.970 5.081 1.00 95.56 84 ILE A O 1
ATOM 668 N N . HIS A 1 85 ? -1.338 -7.530 3.512 1.00 95.56 85 HIS A N 1
ATOM 669 C CA . HIS A 1 85 ? -2.257 -8.507 4.083 1.00 95.56 85 HIS A CA 1
ATOM 670 C C . HIS A 1 85 ? -1.860 -8.895 5.513 1.00 95.56 85 HIS A C 1
ATOM 672 O O . HIS A 1 85 ? -2.714 -8.917 6.394 1.00 95.56 85 HIS A O 1
ATOM 678 N N . SER A 1 86 ? -0.577 -9.159 5.770 1.00 95.44 86 SER A N 1
ATOM 679 C CA . SER A 1 86 ? -0.072 -9.531 7.101 1.00 95.44 86 SER A CA 1
ATOM 680 C C . SER A 1 86 ? -0.253 -8.419 8.141 1.00 95.44 86 SER A C 1
ATOM 682 O O . SER A 1 86 ? -0.513 -8.707 9.308 1.00 95.44 86 SER A O 1
ATOM 684 N N . CYS A 1 87 ? -0.168 -7.153 7.720 1.00 95.31 87 CYS A N 1
ATOM 685 C CA . CYS A 1 87 ? -0.362 -5.992 8.593 1.00 95.31 87 CYS A CA 1
ATOM 686 C C . CYS A 1 87 ? -1.840 -5.684 8.882 1.00 95.31 87 CYS A C 1
ATOM 688 O O . CYS A 1 87 ? -2.165 -5.168 9.951 1.00 95.31 87 CYS A O 1
ATOM 690 N N . LEU A 1 88 ? -2.739 -5.979 7.939 1.00 95.62 88 LEU A N 1
ATOM 691 C CA . LEU A 1 88 ? -4.157 -5.612 8.014 1.00 95.62 88 LEU A CA 1
ATOM 692 C C . LEU A 1 88 ? -5.071 -6.749 8.499 1.00 95.62 88 LEU A C 1
ATOM 694 O O . LEU A 1 88 ? -6.284 -6.678 8.298 1.00 95.62 88 LEU A O 1
ATOM 698 N N . GLN A 1 89 ? -4.531 -7.795 9.138 1.00 95.56 89 GLN A N 1
ATOM 699 C CA . GLN A 1 89 ? -5.376 -8.841 9.728 1.00 95.56 89 GLN A CA 1
ATOM 700 C C . GLN A 1 89 ? -6.338 -8.245 10.757 1.00 95.56 89 GLN A C 1
ATOM 702 O O . GLN A 1 89 ? -5.966 -7.396 11.567 1.00 95.56 89 GLN A O 1
ATOM 707 N N . LYS A 1 90 ? -7.601 -8.671 10.712 1.00 93.06 90 LYS A N 1
ATOM 708 C CA . LYS A 1 90 ? -8.644 -8.112 11.577 1.00 93.06 90 LYS A CA 1
ATOM 709 C C . LYS A 1 90 ? -8.372 -8.461 13.036 1.00 93.06 90 LYS A C 1
ATOM 711 O O . LYS A 1 90 ? -8.259 -7.556 13.864 1.00 93.06 90 LYS A O 1
ATOM 716 N N . GLU A 1 91 ? -8.163 -9.748 13.292 1.00 94.81 91 GLU A N 1
ATOM 717 C CA . GLU A 1 91 ? -7.779 -10.260 14.600 1.00 94.81 91 GLU A CA 1
ATOM 718 C C . GLU A 1 91 ? -6.332 -9.866 14.922 1.00 94.81 91 GLU A C 1
ATOM 720 O O . GLU A 1 91 ? -5.422 -10.171 14.145 1.00 94.81 91 GLU A O 1
ATOM 725 N N . PRO A 1 92 ? -6.077 -9.196 16.060 1.00 94.25 92 PRO A N 1
ATOM 726 C CA . PRO A 1 92 ? -4.730 -8.770 16.427 1.00 94.25 92 PRO A CA 1
ATOM 727 C C . PRO A 1 92 ? -3.734 -9.926 16.551 1.00 94.25 92 PRO A C 1
ATOM 729 O O . PRO A 1 92 ? -2.563 -9.742 16.241 1.00 94.25 92 PRO A O 1
ATOM 732 N N . CYS A 1 93 ? -4.190 -11.107 16.979 1.00 95.19 93 CYS A N 1
ATOM 733 C CA . CYS A 1 93 ? -3.344 -12.295 17.125 1.00 95.19 93 CYS A CA 1
ATOM 734 C C . CYS A 1 93 ? -2.883 -12.880 15.783 1.00 95.19 93 CYS A C 1
ATOM 736 O O . CYS A 1 93 ? -1.849 -13.540 15.746 1.00 95.19 93 CYS A O 1
ATOM 738 N N . ASP A 1 94 ? -3.619 -12.615 14.701 1.00 95.62 94 ASP A N 1
ATOM 739 C CA . ASP A 1 94 ? -3.258 -13.053 13.351 1.00 95.62 94 ASP A CA 1
ATOM 740 C C . ASP A 1 94 ? -2.335 -12.041 12.649 1.00 95.62 94 ASP A C 1
ATOM 742 O O . ASP A 1 94 ? -1.722 -12.361 11.628 1.00 95.62 94 ASP A O 1
ATOM 746 N N . ARG A 1 95 ? -2.216 -10.810 13.177 1.00 96.12 95 ARG A N 1
ATOM 747 C CA . ARG A 1 95 ? -1.296 -9.802 12.635 1.00 96.12 95 ARG A CA 1
ATOM 748 C C . ARG A 1 95 ? 0.137 -10.242 12.871 1.00 96.12 95 ARG A C 1
ATOM 750 O O . ARG A 1 95 ? 0.531 -10.587 13.984 1.00 96.12 95 ARG A O 1
ATOM 757 N N . MET A 1 96 ? 0.939 -10.164 11.818 1.00 96.12 96 MET A N 1
ATOM 758 C CA . MET A 1 96 ? 2.352 -10.496 11.921 1.00 96.12 96 MET A CA 1
ATOM 759 C C . MET A 1 96 ? 3.079 -9.465 12.793 1.00 96.12 96 MET A C 1
ATOM 761 O O . MET A 1 96 ? 2.883 -8.259 12.628 1.00 96.12 96 MET A O 1
ATOM 765 N N . SER A 1 97 ? 3.919 -9.939 13.718 1.00 96.06 97 SER A N 1
ATOM 766 C CA . SER A 1 97 ? 4.719 -9.060 14.574 1.00 96.06 97 SER A CA 1
ATOM 767 C C . SER A 1 97 ? 5.806 -8.345 13.771 1.00 96.06 97 SER A C 1
ATOM 769 O O . SER A 1 97 ? 6.229 -8.816 12.713 1.00 96.06 97 SER A O 1
ATOM 771 N N . ILE A 1 98 ? 6.295 -7.216 14.286 1.00 95.31 98 ILE A N 1
ATOM 772 C CA . ILE A 1 98 ? 7.349 -6.441 13.623 1.00 95.31 98 ILE A CA 1
ATOM 773 C C . ILE A 1 98 ? 8.645 -7.249 13.449 1.00 95.31 98 ILE A C 1
ATOM 775 O O . ILE A 1 98 ? 9.312 -7.119 12.424 1.00 95.31 98 ILE A O 1
ATOM 779 N N . GLU A 1 99 ? 8.970 -8.130 14.398 1.00 96.19 99 GLU A N 1
ATOM 780 C CA . GLU A 1 99 ? 10.131 -9.021 14.326 1.00 96.19 99 GLU A CA 1
ATOM 781 C C . GLU A 1 99 ? 10.005 -9.987 13.145 1.00 96.19 99 GLU A C 1
ATOM 783 O O . GLU A 1 99 ? 10.948 -10.124 12.367 1.00 96.19 99 GLU A O 1
ATOM 788 N N . LEU A 1 100 ? 8.825 -10.594 12.970 1.00 95.19 100 LEU A N 1
ATOM 789 C CA . LEU A 1 100 ? 8.545 -11.516 11.867 1.00 95.19 100 LEU A CA 1
ATOM 790 C C . LEU A 1 100 ? 8.474 -10.797 10.516 1.00 95.19 100 LEU A C 1
ATOM 792 O O . LEU A 1 100 ? 8.958 -11.327 9.516 1.00 95.19 100 LEU A O 1
ATOM 796 N N . LEU A 1 101 ? 7.914 -9.583 10.476 1.00 94.75 101 LEU A N 1
ATOM 797 C CA . LEU A 1 101 ? 7.940 -8.749 9.274 1.00 94.75 101 LEU A CA 1
ATOM 798 C C . LEU A 1 101 ? 9.390 -8.505 8.84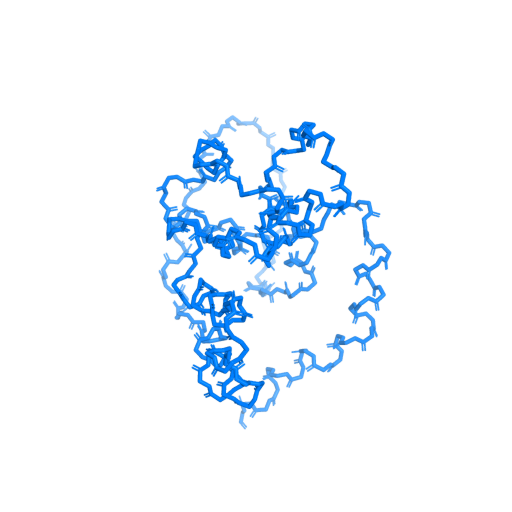1 1.00 94.75 101 LEU A C 1
ATOM 800 O O . LEU A 1 101 ? 9.739 -8.773 7.689 1.00 94.75 101 LEU A O 1
ATOM 804 N N . ARG A 1 102 ? 10.242 -8.066 9.777 1.00 93.44 102 ARG A N 1
ATOM 805 C CA . ARG A 1 102 ? 11.659 -7.773 9.534 1.00 93.44 102 ARG A CA 1
ATOM 806 C C . ARG A 1 102 ? 12.459 -9.003 9.107 1.00 93.44 102 ARG A C 1
ATOM 808 O O . ARG A 1 102 ? 13.345 -8.857 8.275 1.00 93.44 102 ARG A O 1
ATOM 815 N N . SER A 1 103 ? 12.190 -10.184 9.662 1.00 92.62 103 SER A N 1
ATOM 816 C CA . SER A 1 103 ? 12.964 -11.393 9.350 1.00 92.62 103 SER A CA 1
ATOM 817 C C . SER A 1 103 ? 12.465 -12.163 8.125 1.00 92.62 103 SER A C 1
ATOM 819 O O . SER A 1 103 ? 13.269 -12.839 7.489 1.00 92.62 103 SER A O 1
ATOM 821 N N . HIS A 1 104 ? 11.168 -12.102 7.793 1.00 90.19 104 HIS A N 1
ATOM 822 C CA . HIS A 1 104 ? 10.569 -12.989 6.783 1.00 90.19 104 HIS A CA 1
ATOM 823 C C . HIS A 1 104 ? 9.933 -12.289 5.582 1.00 90.19 104 HIS A C 1
ATOM 825 O O . HIS A 1 104 ? 9.893 -12.896 4.515 1.00 90.19 104 HIS A O 1
ATOM 831 N N . LEU A 1 105 ? 9.408 -11.065 5.724 1.00 91.88 105 LEU A N 1
ATOM 832 C CA . LEU A 1 105 ? 8.719 -10.381 4.618 1.00 91.88 105 LEU A CA 1
ATOM 833 C C . LEU A 1 105 ? 9.535 -9.246 4.011 1.00 91.88 105 LEU A C 1
ATOM 835 O O . LEU A 1 105 ? 9.526 -9.095 2.795 1.00 91.88 105 LEU A O 1
ATOM 839 N N . ILE A 1 106 ? 10.230 -8.456 4.831 1.00 89.69 106 ILE A N 1
ATOM 840 C CA . ILE A 1 106 ? 11.001 -7.310 4.340 1.00 89.69 106 ILE A CA 1
ATOM 841 C C . ILE A 1 106 ? 12.226 -7.737 3.509 1.00 89.69 106 ILE A C 1
ATOM 843 O O . ILE A 1 106 ? 12.389 -7.174 2.433 1.00 89.69 106 ILE A O 1
ATOM 847 N N . PRO A 1 107 ? 13.052 -8.731 3.894 1.00 89.62 107 PRO A N 1
ATOM 848 C CA . PRO A 1 107 ? 14.240 -9.069 3.105 1.00 89.62 107 PRO A CA 1
ATOM 849 C C . PRO A 1 107 ? 13.910 -9.521 1.670 1.00 89.62 107 PRO A C 1
ATOM 851 O O . PRO A 1 107 ? 14.440 -8.914 0.744 1.00 89.62 107 PRO A O 1
ATOM 854 N N . PRO A 1 108 ? 12.948 -10.443 1.434 1.00 86.88 108 PRO A N 1
ATOM 855 C CA . PRO A 1 108 ? 12.571 -10.831 0.070 1.00 86.88 108 PRO A CA 1
ATOM 856 C C . PRO A 1 108 ? 11.941 -9.704 -0.762 1.00 86.88 108 PRO A C 1
ATOM 858 O O . PRO A 1 108 ? 11.852 -9.815 -1.979 1.00 86.88 108 PRO A O 1
ATOM 861 N N . LEU A 1 109 ? 11.446 -8.638 -0.123 1.00 84.50 109 LEU A N 1
ATOM 862 C CA . LEU A 1 109 ? 10.922 -7.455 -0.814 1.00 84.50 109 LEU A CA 1
ATOM 863 C C . LEU A 1 109 ? 12.020 -6.518 -1.317 1.00 84.50 109 LEU A C 1
ATOM 865 O O . LEU A 1 109 ? 11.764 -5.730 -2.224 1.00 84.50 109 LEU A O 1
ATOM 869 N N . LEU A 1 110 ? 13.197 -6.579 -0.698 1.00 80.31 110 LEU A N 1
ATOM 870 C CA . LEU A 1 110 ? 14.364 -5.775 -1.049 1.00 80.31 110 LEU A CA 1
ATOM 871 C C . LEU A 1 110 ? 15.291 -6.503 -2.029 1.00 80.31 110 LEU A C 1
ATOM 873 O O . LEU A 1 110 ? 16.175 -5.884 -2.611 1.00 80.31 110 LEU A O 1
ATOM 877 N N . GLU A 1 111 ? 15.088 -7.806 -2.231 1.00 77.88 111 GLU A N 1
ATOM 878 C CA . GLU A 1 111 ? 15.795 -8.571 -3.251 1.00 77.88 111 GLU A CA 1
ATOM 879 C C . GLU A 1 111 ? 15.371 -8.096 -4.648 1.00 77.88 111 GLU A C 1
ATOM 881 O O . GLU A 1 111 ? 14.250 -8.326 -5.108 1.00 77.88 111 GLU A O 1
ATOM 886 N N . PHE A 1 112 ? 16.284 -7.415 -5.339 1.00 61.16 112 PHE A N 1
ATOM 887 C CA . PHE A 1 112 ? 16.084 -7.023 -6.726 1.00 61.16 112 PHE A CA 1
ATOM 888 C C . PHE A 1 112 ? 16.293 -8.240 -7.639 1.00 61.16 112 PHE A C 1
ATOM 890 O O . PHE A 1 112 ? 17.361 -8.854 -7.585 1.00 61.16 112 PHE A O 1
ATOM 897 N N . PRO A 1 113 ? 15.334 -8.591 -8.516 1.00 55.31 113 PRO A N 1
ATOM 898 C CA . PRO A 1 113 ? 15.624 -9.535 -9.587 1.00 55.31 113 PRO A CA 1
ATOM 899 C C . PRO A 1 113 ? 16.718 -8.939 -10.491 1.00 55.31 113 PRO A C 1
ATOM 901 O O . PRO A 1 113 ? 16.651 -7.762 -10.852 1.00 55.31 113 PRO A O 1
ATOM 904 N N . GLU A 1 114 ? 17.741 -9.734 -10.822 1.00 49.75 114 GLU A N 1
ATOM 905 C CA . GLU A 1 114 ? 18.888 -9.304 -11.635 1.00 49.75 114 GLU A CA 1
ATOM 906 C C . GLU A 1 114 ? 18.468 -8.635 -12.966 1.00 49.75 114 GLU A C 1
ATOM 908 O O . GLU A 1 114 ? 17.415 -8.920 -13.538 1.00 49.75 114 GLU A O 1
ATOM 913 N N . LYS A 1 115 ? 19.335 -7.725 -13.439 1.00 49.03 115 LYS A N 1
ATOM 914 C CA . LYS A 1 115 ? 19.167 -6.636 -14.436 1.00 49.03 115 LYS A CA 1
ATOM 915 C C . LYS A 1 115 ? 18.593 -6.967 -15.834 1.00 49.03 115 LYS A C 1
ATOM 917 O O . LYS A 1 115 ? 18.517 -6.065 -16.676 1.00 49.03 115 LYS A O 1
ATOM 922 N N . ASP A 1 116 ? 18.128 -8.179 -16.102 1.00 44.84 116 ASP A N 1
ATOM 923 C CA . ASP A 1 116 ? 17.859 -8.628 -17.474 1.00 44.84 116 ASP A CA 1
ATOM 924 C C . ASP A 1 116 ? 16.380 -8.602 -17.892 1.00 44.84 116 ASP A C 1
ATOM 926 O O . ASP A 1 116 ? 16.085 -8.673 -19.087 1.00 44.84 116 ASP A O 1
ATOM 930 N N . THR A 1 117 ? 15.434 -8.432 -16.963 1.00 47.31 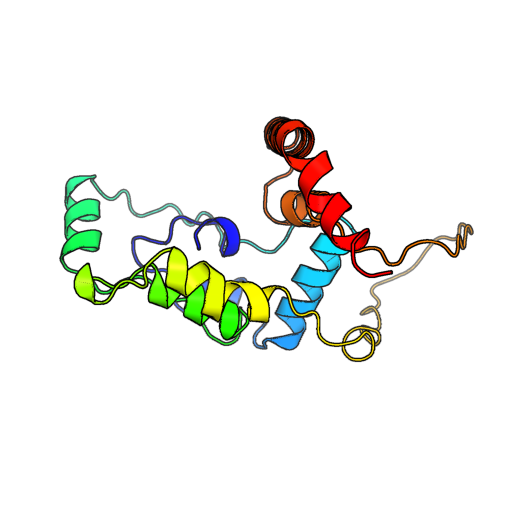117 THR A N 1
ATOM 931 C CA . THR A 1 117 ? 13.998 -8.546 -17.290 1.00 47.31 117 THR A CA 1
ATOM 932 C C . THR A 1 117 ? 13.390 -7.249 -17.841 1.00 47.31 117 THR A C 1
ATOM 934 O O . THR A 1 117 ? 12.665 -7.284 -18.832 1.00 47.31 117 THR A O 1
ATOM 937 N N . TYR A 1 118 ? 13.743 -6.084 -17.283 1.00 48.75 118 TYR A N 1
ATOM 938 C CA . TYR A 1 118 ? 13.099 -4.799 -17.627 1.00 48.75 118 TYR A CA 1
ATOM 939 C C . TYR A 1 118 ? 13.857 -3.952 -18.665 1.00 48.75 118 TYR A C 1
ATOM 941 O O . TYR A 1 118 ? 13.352 -2.934 -19.142 1.00 48.75 118 TYR A O 1
ATOM 949 N N . SER A 1 119 ? 15.053 -4.377 -19.084 1.00 46.94 119 SER A N 1
ATOM 950 C CA . SER A 1 119 ? 15.884 -3.670 -20.077 1.00 46.94 119 SER A CA 1
ATOM 951 C C . SER A 1 119 ? 15.301 -3.681 -21.505 1.00 46.94 119 SER A C 1
ATOM 953 O O . SER A 1 119 ? 15.904 -3.133 -22.427 1.00 46.94 119 SER A O 1
ATOM 955 N N . ARG A 1 120 ? 14.115 -4.277 -21.712 1.00 40.91 120 ARG A N 1
ATOM 956 C CA . ARG A 1 120 ? 13.445 -4.393 -23.016 1.00 40.91 120 ARG A CA 1
ATOM 957 C C . ARG A 1 120 ? 12.103 -3.653 -23.094 1.00 40.91 120 ARG A C 1
ATOM 959 O O . ARG A 1 120 ? 11.224 -4.049 -23.852 1.00 40.91 120 ARG A O 1
ATOM 966 N N . ALA A 1 121 ? 11.938 -2.548 -22.374 1.00 41.19 121 ALA A N 1
ATOM 967 C CA . ALA A 1 121 ? 10.864 -1.604 -22.677 1.00 41.19 121 ALA A CA 1
ATOM 968 C C . ALA A 1 121 ? 11.282 -0.721 -23.870 1.00 41.19 121 ALA A C 1
ATOM 970 O O . ALA A 1 121 ? 11.893 0.334 -23.712 1.00 41.19 121 ALA A O 1
ATOM 971 N N . THR A 1 122 ? 10.999 -1.166 -25.097 1.00 35.03 122 THR A N 1
ATOM 972 C CA . THR A 1 122 ? 11.044 -0.280 -26.271 1.00 35.03 122 THR A CA 1
ATOM 973 C C . THR A 1 122 ? 10.002 0.832 -26.112 1.00 35.03 122 THR A C 1
ATOM 975 O O . THR A 1 122 ? 8.851 0.509 -25.814 1.00 35.03 122 THR A O 1
AT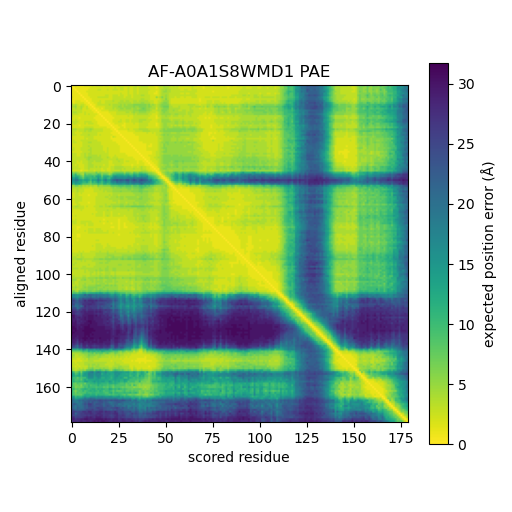OM 978 N N . PRO A 1 123 ? 10.336 2.112 -26.357 1.00 37.91 123 PRO A N 1
ATOM 979 C CA . PRO A 1 123 ? 9.362 3.196 -26.272 1.00 37.91 123 PRO A CA 1
ATOM 980 C C . PRO A 1 123 ? 8.286 3.035 -27.351 1.00 37.91 123 PRO A C 1
ATOM 982 O O . PRO A 1 123 ? 8.608 2.882 -28.535 1.00 37.91 123 PRO A O 1
ATOM 985 N N . ILE A 1 124 ? 7.012 3.109 -26.961 1.00 38.28 124 ILE A N 1
ATOM 986 C CA . ILE A 1 124 ? 5.908 3.323 -27.901 1.00 38.28 124 ILE A CA 1
ATOM 987 C C . ILE A 1 124 ? 6.106 4.723 -28.494 1.00 38.28 124 ILE A C 1
ATOM 989 O O . ILE A 1 124 ? 6.028 5.728 -27.792 1.00 38.28 124 ILE A O 1
ATOM 993 N N . LYS A 1 125 ? 6.433 4.786 -29.789 1.00 35.88 125 LYS A N 1
ATOM 994 C CA . LYS A 1 125 ? 6.667 6.042 -30.507 1.00 35.88 125 LYS A CA 1
ATOM 995 C C . LYS A 1 125 ? 5.337 6.725 -30.828 1.00 35.88 125 LYS A C 1
ATOM 997 O O . LYS A 1 125 ? 4.577 6.214 -31.645 1.00 35.88 125 LYS A O 1
ATOM 1002 N N . HIS A 1 126 ? 5.134 7.925 -30.297 1.00 36.41 126 HIS A N 1
ATOM 1003 C CA . HIS A 1 126 ? 4.310 8.949 -30.937 1.00 36.41 126 HIS A CA 1
ATOM 1004 C C . HIS A 1 126 ? 5.206 10.149 -31.290 1.00 36.41 126 HIS A C 1
ATOM 1006 O O . HIS A 1 126 ? 5.749 10.777 -30.395 1.00 36.41 126 HIS A O 1
ATOM 1012 N N . GLY A 1 127 ? 5.377 10.389 -32.601 1.00 30.28 127 GLY A N 1
ATOM 1013 C CA . GLY A 1 127 ? 5.679 11.672 -33.270 1.00 30.28 127 GLY A CA 1
ATOM 1014 C C . GLY A 1 127 ? 6.882 12.529 -32.833 1.00 30.28 127 GLY A C 1
ATOM 1015 O O . GLY A 1 127 ? 6.830 13.152 -31.786 1.00 30.28 127 GLY A O 1
ATOM 1016 N N . GLU A 1 128 ? 7.906 12.582 -33.704 1.00 36.31 128 GLU A N 1
ATOM 1017 C CA . GLU A 1 128 ? 8.752 13.732 -34.148 1.00 36.31 128 GLU A CA 1
ATOM 1018 C C . GLU A 1 128 ? 8.695 15.044 -33.319 1.00 36.31 128 GLU A C 1
ATOM 1020 O O . GLU A 1 128 ? 7.617 15.549 -33.047 1.00 36.31 128 GLU A O 1
ATOM 1025 N N . GLU A 1 129 ? 9.757 15.764 -32.934 1.00 35.94 129 GLU A N 1
ATOM 1026 C CA . GLU A 1 129 ? 11.127 15.974 -33.427 1.00 35.94 129 GLU A CA 1
ATOM 1027 C C . GLU A 1 129 ? 11.878 16.823 -32.360 1.00 35.94 129 GLU A C 1
ATOM 1029 O O . GLU A 1 129 ? 11.359 17.862 -31.956 1.00 35.94 129 GLU A O 1
ATOM 1034 N N . ARG A 1 130 ? 13.105 16.458 -31.950 1.00 32.28 130 ARG A N 1
ATOM 1035 C CA . ARG A 1 130 ? 14.336 17.287 -32.047 1.00 32.28 130 ARG A CA 1
ATOM 1036 C C . ARG A 1 130 ? 15.490 16.749 -31.201 1.00 32.28 130 ARG A C 1
ATOM 1038 O O . ARG A 1 130 ? 15.335 16.232 -30.105 1.00 32.28 130 ARG A O 1
ATOM 1045 N N . LEU A 1 131 ? 16.650 16.892 -31.822 1.00 43.22 131 LEU A N 1
ATOM 1046 C CA . LEU A 1 131 ? 17.982 16.456 -31.452 1.00 43.22 131 LEU A CA 1
ATOM 1047 C C . LEU A 1 131 ? 18.571 17.387 -30.380 1.00 43.22 131 LEU A C 1
ATOM 1049 O O . LEU A 1 131 ? 18.678 18.581 -30.645 1.00 43.22 131 LEU A O 1
ATOM 1053 N N . ASP A 1 132 ? 19.045 16.841 -29.261 1.00 31.09 132 ASP A N 1
ATOM 1054 C CA . ASP A 1 132 ? 20.378 17.209 -28.784 1.00 31.09 132 ASP A CA 1
ATOM 1055 C C . ASP A 1 132 ? 21.054 16.045 -28.056 1.00 31.09 132 ASP A C 1
ATOM 1057 O O . ASP A 1 132 ? 20.412 15.218 -27.405 1.00 31.09 132 ASP A O 1
ATOM 1061 N N . LYS A 1 133 ? 22.357 15.933 -28.297 1.00 41.00 133 LYS A N 1
ATOM 1062 C CA . LYS A 1 133 ? 23.244 14.897 -27.774 1.00 41.00 133 LYS A CA 1
ATOM 1063 C C . LYS A 1 133 ? 23.711 15.317 -26.388 1.00 41.00 133 LYS A C 1
ATOM 1065 O O . LYS A 1 133 ? 24.216 16.417 -26.273 1.00 41.00 133 LYS A O 1
ATOM 1070 N N . ASP A 1 134 ? 23.640 14.402 -25.427 1.00 32.28 134 ASP A N 1
ATOM 1071 C CA . ASP A 1 134 ? 24.725 14.122 -24.481 1.00 32.28 134 ASP A CA 1
ATOM 1072 C C . ASP A 1 134 ? 24.469 12.740 -23.871 1.00 32.28 134 ASP A C 1
ATOM 1074 O O . ASP A 1 134 ? 23.582 12.524 -23.048 1.00 32.28 134 ASP A O 1
ATOM 1078 N N . LEU A 1 135 ? 25.200 11.754 -24.393 1.00 48.41 135 LEU A N 1
ATOM 1079 C CA . LEU A 1 135 ? 25.162 10.372 -23.937 1.00 48.41 135 LEU A CA 1
ATOM 1080 C C . LEU A 1 135 ? 26.176 10.232 -22.800 1.00 48.41 135 LEU A C 1
ATOM 1082 O O . LEU A 1 135 ? 27.273 9.712 -23.007 1.00 48.41 135 LEU A O 1
ATOM 1086 N N . ASP A 1 136 ? 25.816 10.719 -21.615 1.00 36.38 136 ASP A N 1
ATOM 1087 C CA . ASP A 1 136 ? 26.590 10.430 -20.415 1.00 36.38 136 ASP A CA 1
ATOM 1088 C C . ASP A 1 136 ? 26.292 8.999 -19.966 1.00 36.38 136 ASP A C 1
ATOM 1090 O O . ASP A 1 136 ? 25.201 8.628 -19.532 1.00 36.38 136 ASP A O 1
ATOM 1094 N N . THR A 1 137 ? 27.303 8.157 -20.134 1.00 46.12 137 THR A N 1
ATOM 1095 C CA . THR A 1 137 ? 27.327 6.801 -19.607 1.00 46.12 137 THR A CA 1
ATOM 1096 C C . THR A 1 137 ? 27.676 6.907 -18.127 1.00 46.12 137 THR A C 1
ATOM 1098 O O . THR A 1 137 ? 28.843 6.770 -17.787 1.00 46.12 137 THR A O 1
ATOM 1101 N N . ASN A 1 138 ? 26.713 7.198 -17.246 1.00 43.97 138 ASN A N 1
ATOM 1102 C CA . ASN A 1 138 ? 26.884 6.937 -15.815 1.00 43.97 138 ASN A CA 1
ATOM 1103 C C . ASN A 1 138 ? 25.565 6.947 -15.025 1.00 43.97 138 ASN A C 1
ATOM 1105 O O . ASN A 1 138 ? 24.833 7.926 -15.014 1.00 43.97 138 ASN A O 1
ATOM 1109 N N . SER A 1 139 ? 25.350 5.822 -14.339 1.00 46.94 139 SER A N 1
ATOM 1110 C CA . SER A 1 139 ? 24.335 5.523 -13.323 1.00 46.94 139 SER A CA 1
ATOM 1111 C C . SER A 1 139 ? 22.885 5.306 -13.816 1.00 46.94 139 SER A C 1
ATOM 1113 O O . SER A 1 139 ? 21.993 6.147 -13.808 1.00 46.94 139 SER A O 1
ATOM 1115 N N . CYS A 1 140 ? 22.616 4.051 -14.201 1.00 55.44 140 CYS A N 1
ATOM 1116 C CA . CYS A 1 140 ? 21.275 3.450 -14.247 1.00 55.44 140 CYS A CA 1
ATOM 1117 C C . CYS A 1 140 ? 20.776 3.209 -12.805 1.00 55.44 140 CYS A C 1
ATOM 1119 O O . CYS A 1 140 ? 20.431 2.089 -12.430 1.00 55.44 140 CYS A O 1
ATOM 1121 N N . GLU A 1 141 ? 20.866 4.239 -11.972 1.00 77.81 141 GLU A N 1
ATOM 1122 C CA . GLU A 1 141 ? 20.786 4.143 -10.522 1.00 77.81 141 GLU A CA 1
ATOM 1123 C C . GLU A 1 141 ? 19.369 4.478 -10.071 1.00 77.81 141 GLU A C 1
ATOM 1125 O O . GLU A 1 141 ? 18.840 5.574 -10.280 1.00 77.81 141 GLU A O 1
ATOM 1130 N N . ILE A 1 142 ? 18.722 3.463 -9.515 1.00 82.31 142 ILE A N 1
ATOM 1131 C CA . ILE A 1 142 ? 17.415 3.568 -8.879 1.00 82.31 142 ILE A CA 1
ATOM 1132 C C . ILE A 1 142 ? 17.616 4.394 -7.607 1.00 82.31 142 ILE A C 1
ATOM 1134 O O . ILE A 1 142 ? 18.554 4.141 -6.863 1.00 82.31 142 ILE A O 1
ATOM 1138 N N . SER A 1 143 ? 16.748 5.369 -7.349 1.00 84.06 143 SER A N 1
ATOM 1139 C CA . SER A 1 143 ? 16.819 6.195 -6.142 1.00 84.06 143 SER A CA 1
ATOM 1140 C C . SER A 1 143 ? 15.489 6.177 -5.406 1.00 84.06 143 SER A C 1
ATOM 1142 O O . SER A 1 143 ? 14.422 6.336 -6.008 1.00 84.06 143 SER A O 1
ATOM 1144 N N . VAL A 1 144 ? 15.559 6.020 -4.084 1.00 83.38 144 VAL A N 1
ATOM 1145 C CA . VAL A 1 144 ? 14.379 6.105 -3.223 1.00 83.38 144 VAL A CA 1
ATOM 1146 C C . VAL A 1 144 ? 13.787 7.509 -3.259 1.00 83.38 144 VAL A C 1
ATOM 1148 O O . VAL A 1 144 ? 12.572 7.627 -3.359 1.00 83.38 144 VAL A O 1
ATOM 1151 N N . GLU A 1 145 ? 14.600 8.569 -3.285 1.00 84.88 145 GLU A N 1
ATOM 1152 C CA . GLU A 1 145 ? 14.095 9.938 -3.453 1.00 84.88 145 GLU A CA 1
ATOM 1153 C C . GLU A 1 145 ? 13.247 10.057 -4.723 1.00 84.88 145 GLU A C 1
ATOM 1155 O O . GLU A 1 145 ? 12.114 10.535 -4.671 1.00 84.88 145 GLU A O 1
ATOM 1160 N N . ARG A 1 146 ? 13.779 9.600 -5.863 1.00 87.50 146 ARG A N 1
ATOM 1161 C CA . ARG A 1 146 ? 13.063 9.659 -7.145 1.00 87.50 146 ARG A CA 1
ATOM 1162 C C . ARG A 1 146 ? 11.772 8.854 -7.078 1.00 87.50 146 ARG A C 1
ATOM 1164 O O . ARG A 1 146 ? 10.718 9.349 -7.458 1.00 87.50 146 ARG A O 1
ATOM 1171 N N . TYR A 1 147 ? 11.819 7.657 -6.505 1.00 88.06 147 TYR A N 1
ATOM 1172 C CA . TYR A 1 147 ? 10.616 6.855 -6.329 1.00 88.06 147 TYR A CA 1
ATOM 1173 C C . TYR A 1 147 ? 9.560 7.556 -5.461 1.00 88.06 147 TYR A C 1
ATOM 1175 O O . TYR A 1 147 ? 8.382 7.563 -5.814 1.00 88.06 147 TYR A O 1
ATOM 1183 N N . LEU A 1 148 ? 9.967 8.193 -4.359 1.00 86.44 148 LEU A N 1
ATOM 1184 C CA . LEU A 1 148 ? 9.062 8.959 -3.502 1.00 86.44 148 LEU A CA 1
ATOM 1185 C C . LEU A 1 148 ? 8.471 10.162 -4.243 1.00 86.44 148 LEU A C 1
ATOM 1187 O O . LEU A 1 148 ? 7.276 10.407 -4.109 1.00 86.44 148 LEU A O 1
ATOM 1191 N N . ARG A 1 149 ? 9.248 10.857 -5.082 1.00 86.69 149 ARG A N 1
ATOM 1192 C CA . ARG A 1 149 ? 8.717 11.892 -5.990 1.00 86.69 149 ARG A CA 1
ATOM 1193 C C . ARG A 1 149 ? 7.683 11.344 -6.968 1.00 86.69 149 ARG A C 1
ATOM 1195 O O . ARG A 1 149 ? 6.739 12.049 -7.284 1.00 86.69 149 ARG A O 1
ATOM 1202 N N . GLY A 1 150 ? 7.830 10.096 -7.406 1.00 85.50 150 GLY A N 1
ATOM 1203 C CA . GLY A 1 150 ? 6.818 9.441 -8.229 1.00 85.50 150 GLY A CA 1
ATOM 1204 C C . GLY A 1 150 ? 5.532 9.112 -7.462 1.00 85.50 150 GLY A C 1
ATOM 1205 O O . GLY A 1 150 ? 4.443 9.176 -8.018 1.00 85.50 150 GLY A O 1
ATOM 1206 N N . ILE A 1 151 ? 5.635 8.764 -6.179 1.00 84.88 151 ILE A N 1
ATOM 1207 C CA . ILE A 1 151 ? 4.485 8.408 -5.330 1.00 84.88 151 ILE A CA 1
ATOM 1208 C C . ILE A 1 151 ? 3.713 9.642 -4.844 1.00 84.88 151 ILE A C 1
ATOM 1210 O O . ILE A 1 151 ? 2.487 9.611 -4.741 1.00 84.88 151 ILE A O 1
ATOM 1214 N N . PHE A 1 152 ? 4.418 10.717 -4.503 1.00 79.56 152 PHE A N 1
ATOM 1215 C CA . PHE A 1 152 ? 3.828 11.938 -3.968 1.00 79.56 152 PHE A CA 1
ATOM 1216 C C . PHE A 1 152 ? 3.612 12.974 -5.078 1.00 79.56 152 PHE A C 1
ATOM 1218 O O . PHE A 1 152 ? 4.463 13.161 -5.937 1.00 79.56 152 PHE A O 1
ATOM 1225 N N . ALA A 1 153 ? 2.490 13.700 -5.048 1.00 64.50 153 ALA A N 1
ATOM 1226 C CA . ALA A 1 153 ? 2.256 14.797 -5.989 1.00 64.50 153 ALA A CA 1
ATOM 1227 C C . ALA A 1 153 ? 3.369 15.862 -5.901 1.00 64.50 153 ALA A C 1
ATOM 1229 O O . ALA A 1 153 ? 3.913 16.106 -4.820 1.00 64.50 153 ALA A O 1
ATOM 1230 N N . TYR A 1 154 ? 3.651 16.556 -7.015 1.00 56.00 154 TYR A N 1
ATOM 1231 C CA . TYR A 1 154 ? 4.689 17.601 -7.108 1.00 56.00 154 TYR A CA 1
ATOM 1232 C C . TYR A 1 154 ? 4.630 18.653 -5.983 1.00 56.00 154 TYR A C 1
ATOM 1234 O O . TYR A 1 154 ? 5.647 19.243 -5.625 1.00 56.00 154 TYR A O 1
ATOM 1242 N N . GLU A 1 155 ? 3.457 18.895 -5.400 1.00 60.91 155 GLU A N 1
ATOM 1243 C CA . GLU A 1 155 ? 3.262 19.881 -4.333 1.00 60.91 155 GLU A CA 1
ATOM 1244 C C . GLU A 1 155 ? 3.860 19.460 -2.976 1.00 60.91 155 GLU A C 1
ATOM 1246 O O . GLU A 1 155 ? 4.003 20.297 -2.090 1.00 60.91 155 GLU A O 1
ATOM 1251 N N . GLN A 1 156 ? 4.278 18.199 -2.806 1.00 70.00 156 GLN A N 1
ATOM 1252 C CA . GLN A 1 156 ? 4.874 17.698 -1.558 1.00 70.00 156 GLN A CA 1
ATOM 1253 C C . GLN A 1 156 ? 6.410 17.685 -1.558 1.00 70.00 156 GLN A C 1
ATOM 1255 O O . GLN A 1 156 ? 7.029 17.078 -0.685 1.00 70.00 156 GLN A O 1
ATOM 1260 N N . ASN A 1 157 ? 7.047 18.393 -2.495 1.00 71.44 157 ASN A N 1
ATOM 1261 C CA . ASN A 1 157 ? 8.508 18.442 -2.623 1.00 71.44 157 ASN A CA 1
ATOM 1262 C C . ASN A 1 157 ? 9.236 18.840 -1.328 1.00 71.44 157 ASN A C 1
ATOM 1264 O O . ASN A 1 157 ? 10.300 18.298 -1.042 1.00 71.44 157 ASN A O 1
ATOM 1268 N N . GLU A 1 158 ? 8.676 19.754 -0.532 1.00 73.94 158 GLU A N 1
ATOM 1269 C CA . GLU A 1 158 ? 9.271 20.160 0.749 1.00 73.94 158 GLU A CA 1
ATOM 1270 C C . GLU A 1 158 ? 9.275 19.009 1.767 1.00 73.94 158 GLU A C 1
ATOM 1272 O O . GLU A 1 158 ? 10.293 18.755 2.408 1.00 73.94 158 GLU A O 1
ATOM 1277 N N . ALA A 1 159 ? 8.173 18.258 1.857 1.00 75.38 159 ALA A N 1
ATOM 1278 C CA . ALA A 1 159 ? 8.057 17.105 2.746 1.00 75.38 159 ALA A CA 1
ATOM 1279 C C . ALA A 1 159 ? 8.982 15.957 2.314 1.00 75.38 159 ALA A C 1
ATOM 1281 O O . ALA A 1 159 ? 9.614 15.321 3.157 1.00 75.38 159 ALA A O 1
ATOM 1282 N N . ILE A 1 160 ? 9.110 15.731 1.003 1.00 77.94 160 ILE A N 1
ATOM 1283 C CA . ILE A 1 160 ? 10.027 14.731 0.443 1.00 77.94 160 ILE A CA 1
ATOM 1284 C C . ILE A 1 160 ? 11.474 15.110 0.759 1.00 77.94 160 ILE A C 1
ATOM 1286 O O . ILE A 1 160 ? 12.213 14.292 1.296 1.00 77.94 160 ILE A O 1
ATOM 1290 N N . ASN A 1 161 ? 11.872 16.357 0.494 1.00 79.12 161 ASN A N 1
ATOM 1291 C CA . ASN A 1 161 ? 13.228 16.826 0.778 1.00 79.12 161 ASN A CA 1
ATOM 1292 C C . ASN A 1 161 ? 13.548 16.759 2.280 1.00 79.12 161 ASN A C 1
ATOM 1294 O O . ASN A 1 161 ? 14.657 16.382 2.650 1.00 79.12 161 ASN A O 1
ATOM 1298 N N . ALA A 1 162 ? 12.586 17.084 3.149 1.00 80.56 162 ALA A N 1
ATOM 1299 C CA . ALA A 1 162 ? 12.748 16.959 4.594 1.00 80.56 162 ALA A CA 1
ATOM 1300 C C . ALA A 1 162 ? 12.929 15.496 5.032 1.00 80.56 162 ALA A C 1
ATOM 1302 O O . ALA A 1 162 ? 13.795 15.210 5.855 1.00 80.56 162 ALA A O 1
ATOM 1303 N N . PHE A 1 163 ? 12.155 14.565 4.462 1.00 80.31 163 PHE A N 1
ATOM 1304 C CA . PHE A 1 163 ? 12.310 13.130 4.712 1.00 80.31 163 PHE A CA 1
ATOM 1305 C C . PHE A 1 163 ? 13.683 12.622 4.258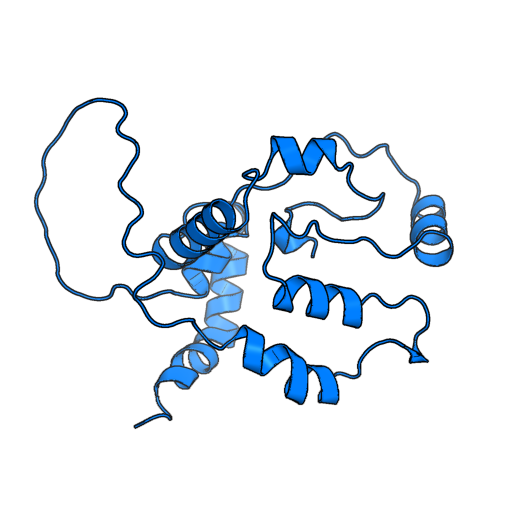 1.00 80.31 163 PHE A C 1
ATOM 1307 O O . PHE A 1 163 ? 14.395 11.992 5.036 1.00 80.31 163 PHE A O 1
ATOM 1314 N N . VAL A 1 164 ? 14.080 12.940 3.024 1.00 77.56 164 VAL A N 1
ATOM 1315 C CA . VAL A 1 164 ? 15.381 12.541 2.470 1.00 77.56 164 VAL A CA 1
ATOM 1316 C C . VAL A 1 164 ? 16.519 13.151 3.284 1.00 77.56 164 VAL A C 1
ATOM 1318 O O . VAL A 1 164 ? 17.460 12.452 3.620 1.00 77.56 164 VAL A O 1
ATOM 1321 N N . SER A 1 165 ? 16.417 14.410 3.709 1.00 79.38 165 SER A N 1
ATOM 1322 C CA . SER A 1 165 ? 17.427 15.022 4.580 1.00 79.38 165 SER A CA 1
ATOM 1323 C C . SER A 1 165 ? 17.507 14.379 5.968 1.00 79.38 165 SER A C 1
ATOM 1325 O O . SER A 1 165 ? 18.546 14.490 6.611 1.00 79.38 165 SER A O 1
ATOM 1327 N N . ALA A 1 166 ? 16.426 13.771 6.462 1.00 78.12 166 ALA A N 1
ATOM 1328 C CA . ALA A 1 166 ? 16.390 13.149 7.784 1.00 78.12 166 ALA A CA 1
ATOM 1329 C C . ALA A 1 166 ? 16.873 11.690 7.784 1.00 78.12 166 ALA A C 1
ATOM 1331 O O . ALA A 1 166 ? 17.301 11.207 8.829 1.00 78.12 166 ALA A O 1
ATOM 1332 N N . VAL A 1 167 ? 16.767 10.988 6.649 1.00 70.31 167 VAL A N 1
ATOM 1333 C CA . VAL A 1 167 ? 16.986 9.528 6.559 1.00 70.31 167 VAL A CA 1
ATOM 1334 C C . VAL A 1 167 ? 17.998 9.137 5.466 1.00 70.31 167 VAL A C 1
ATOM 1336 O O . VAL A 1 167 ? 18.479 8.009 5.442 1.00 70.31 167 VAL A O 1
ATOM 1339 N N . GLY A 1 168 ? 18.347 10.051 4.559 1.00 57.06 168 GLY A N 1
ATOM 1340 C CA . GLY A 1 168 ? 19.130 9.778 3.346 1.00 57.06 168 GLY A CA 1
ATOM 1341 C C . GLY A 1 168 ? 20.496 9.148 3.611 1.00 57.06 168 GLY A C 1
ATOM 1342 O O . GLY A 1 168 ? 20.830 8.156 2.970 1.00 57.06 168 GLY A O 1
ATOM 1343 N N . ASP A 1 169 ? 21.218 9.627 4.628 1.00 57.69 169 ASP A N 1
ATOM 1344 C CA . ASP A 1 169 ? 22.547 9.106 4.984 1.00 57.69 169 ASP A CA 1
ATOM 1345 C C . ASP A 1 169 ? 22.526 7.616 5.400 1.00 57.69 169 ASP A C 1
ATOM 1347 O O . ASP A 1 169 ? 23.543 6.932 5.302 1.00 57.69 169 ASP A O 1
ATOM 1351 N N . GLU A 1 170 ? 21.382 7.090 5.857 1.00 59.53 170 GLU A N 1
ATOM 1352 C CA . GLU A 1 170 ? 21.229 5.701 6.323 1.00 59.53 170 GLU A CA 1
ATOM 1353 C C . GLU A 1 170 ? 20.728 4.754 5.215 1.00 59.53 170 GLU A C 1
ATOM 1355 O O . GLU A 1 170 ? 20.968 3.549 5.278 1.00 59.53 170 GLU A O 1
ATOM 1360 N N . LEU A 1 171 ? 20.062 5.284 4.180 1.00 55.44 171 LEU A N 1
ATOM 1361 C CA . LEU A 1 171 ? 19.557 4.491 3.053 1.00 55.44 171 LEU A CA 1
ATOM 1362 C C . LEU A 1 171 ? 20.632 4.210 1.996 1.00 55.44 171 LEU A C 1
ATOM 1364 O O . LEU A 1 171 ? 20.695 3.091 1.489 1.00 55.44 171 LEU A O 1
ATOM 1368 N N . ASP A 1 172 ? 21.490 5.190 1.700 1.00 48.66 172 ASP A N 1
ATOM 1369 C CA . ASP A 1 172 ? 22.576 5.041 0.718 1.00 48.66 172 ASP A CA 1
ATOM 1370 C C . ASP A 1 172 ? 23.754 4.216 1.279 1.00 48.66 172 ASP A C 1
ATOM 1372 O O . ASP A 1 172 ? 24.539 3.632 0.533 1.00 48.66 172 ASP A O 1
ATOM 1376 N N . ALA A 1 173 ? 23.856 4.093 2.608 1.00 51.41 173 ALA A N 1
ATOM 1377 C CA . ALA A 1 173 ? 24.876 3.283 3.279 1.00 51.41 173 ALA A CA 1
ATOM 1378 C C . ALA A 1 173 ? 24.653 1.762 3.146 1.00 51.41 173 ALA A C 1
ATOM 1380 O O . ALA A 1 173 ? 25.566 0.984 3.424 1.00 51.41 173 ALA A O 1
ATOM 1381 N N . ILE A 1 174 ? 23.470 1.319 2.706 1.00 50.69 174 ILE A N 1
ATOM 1382 C CA . ILE A 1 174 ? 23.156 -0.111 2.537 1.00 50.69 174 ILE A CA 1
ATOM 1383 C C . ILE A 1 174 ? 23.913 -0.707 1.334 1.00 50.69 174 ILE A C 1
ATOM 1385 O O . ILE A 1 174 ? 24.150 -1.913 1.301 1.00 50.69 174 ILE A O 1
ATOM 1389 N N . ASP A 1 175 ? 24.371 0.127 0.394 1.00 44.53 175 ASP A N 1
ATOM 1390 C CA . ASP A 1 175 ? 25.172 -0.305 -0.763 1.00 44.53 175 ASP A CA 1
ATOM 1391 C C . ASP A 1 175 ? 26.684 -0.391 -0.451 1.00 44.53 175 ASP A C 1
ATOM 1393 O O . ASP A 1 175 ? 27.470 -0.877 -1.262 1.00 44.53 175 ASP A O 1
ATOM 1397 N N . ALA A 1 176 ? 27.118 0.055 0.739 1.00 43.78 176 ALA A N 1
ATOM 1398 C CA . ALA A 1 176 ? 28.538 0.156 1.094 1.00 43.78 176 ALA A CA 1
ATOM 1399 C C . ALA A 1 176 ? 29.091 -1.022 1.923 1.00 43.78 176 ALA A C 1
ATOM 1401 O O . ALA A 1 176 ? 30.309 -1.129 2.054 1.00 43.78 176 ALA A O 1
ATOM 1402 N N . ASP A 1 177 ? 28.241 -1.905 2.465 1.00 38.09 177 ASP A N 1
ATOM 1403 C CA . ASP A 1 177 ? 28.675 -2.997 3.366 1.00 38.09 177 ASP A CA 1
ATOM 1404 C C . ASP A 1 177 ? 28.686 -4.390 2.698 1.00 38.09 177 ASP A C 1
ATOM 1406 O O . ASP A 1 177 ? 28.802 -5.424 3.357 1.00 38.09 177 ASP A O 1
ATOM 1410 N N . VAL A 1 178 ? 28.598 -4.430 1.362 1.00 47.12 178 VAL A N 1
ATOM 1411 C CA . VAL A 1 178 ? 28.857 -5.631 0.551 1.00 47.12 178 VAL A CA 1
ATOM 1412 C C . VAL A 1 178 ? 30.047 -5.358 -0.373 1.00 47.12 178 VAL A C 1
ATOM 1414 O O . VAL A 1 178 ? 29.908 -5.143 -1.576 1.00 47.12 178 VAL A O 1
ATOM 1417 N N . SER A 1 179 ? 31.251 -5.333 0.197 1.00 36.16 179 SER A N 1
ATOM 1418 C CA . SER A 1 179 ? 32.524 -5.415 -0.535 1.00 36.16 179 SER A CA 1
ATOM 1419 C C . SER A 1 179 ? 33.547 -6.228 0.245 1.00 36.16 179 SER A C 1
ATOM 1421 O O . SER A 1 179 ? 33.658 -6.021 1.472 1.00 36.16 179 SER A O 1
#

pLDDT: mean 77.72, std 20.16, range [30.28, 96.19]

Secondary structure (DSSP, 8-state):
-HHHHTS---SPPPHHHHHHHS-SSHHHHHHHHHHHHHH-PPPP-----------HHHHHHHHHHSPPP---TTTS-HHHHHHHHHHS-SSGGGSPPHHHIIIIIHHHHH-PPPTTSSTT-----------------------HHHHHHHHS-GGGHHHHHHHHHHHHHHHGGGGSS--

Radius of gyration: 19.12 Å; Cα contacts (8 Å, |Δi|>4): 153; chains: 1; bounding box: 52×33×51 Å

Mean predicted aligned error: 11.34 Å

Organism: Opisthorchis viverrini (NCBI:txid6198)

Sequence (179 aa):
MELAIGRYPIPTVDAVDFVRTFAPDLESNMIEHWRAAKTGEPLQALDETPCQHMSVFELFACIVEKPAPRLPAYCFSRGFIQLIHSCLQKEPCDRMSIELLRSHLIPPLLEFPEKDTYSRATPIKHGEERLDKDLDTNSCEISVERYLRGIFAYEQNEAINAFVSAVGDELDAIDADVS

Foldseek 3Di:
DCLLQVHDCPPHDDPVQCPVFADQAQLRLVLQLLCLQQALAAHTHRDPPPPPPADPVNRVCCLLPPQFHFDDPRNDPPLVRVLSCLCSDNDPVSRDDPVCCVPPRVVVVPDDDDDDPNPPPDDPDDDDDDDDDDPDPDDPDGHPLSSVSRSDDPVCNVVSVVVCVVCVVPVVCVVVPPD

InterPro domains:
  IPR011009 Protein kinase-like domain superfamily [SSF56112] (47-111)
  IPR050915 MAP kinase kinase [PTHR47448] (1-104)

Solvent-accessible surface area (backbone atoms only — not comparable to full-atom values): 11254 Å² total; per-residue (Å²): 107,38,68,75,39,53,41,76,56,74,73,70,74,55,72,66,56,53,62,72,54,44,54,92,40,41,66,62,34,50,51,51,55,51,46,11,16,59,69,28,46,71,56,77,45,46,75,86,65,80,69,76,89,69,50,72,66,58,49,50,46,44,70,73,70,47,79,69,74,81,78,63,73,36,60,45,55,69,63,58,50,50,50,54,51,34,67,49,38,85,54,71,87,69,28,60,49,71,68,53,39,59,73,66,51,48,56,71,64,69,58,71,80,71,86,74,77,74,79,72,74,74,78,84,85,77,80,89,88,86,90,81,90,79,88,76,90,74,77,98,56,73,34,70,70,28,29,49,42,8,58,40,64,83,89,45,53,67,61,50,51,52,50,44,74,72,46,41,81,67,62,66,50,68,73,69,80,78,124

Nearest PDB structures (foldseek):
  3w8q-assembly1_A-2  TM=8.154E-01  e=1.935E-03  Homo sapiens
  3zm4-assembly1_A  TM=7.958E-01  e=1.510E-03  Homo sapiens
  8pm3-assembly1_A  TM=7.799E-01  e=1.591E-02  Homo sapiens
  8pm3-assembly3_C  TM=7.857E-01  e=2.613E-02  Homo sapiens
  8pm3-assembly4_D  TM=7.869E-01  e=2.957E-02  Homo sapiens